Protein AF-A0A1V5X8J3-F1 (afdb_monomer_lite)

pLDDT: mean 81.81, std 13.15, range [38.94, 96.81]

Radius of gyration: 28.56 Å; chains: 1; bounding box: 80×69×66 Å

Sequence (245 aa):
MAKPPSFAPYPRAVNVALAMVIGVAVVGYAVGIRPAQVQAIFPALAVSPSGAIPGQTYLDWRQRRDGPNAVVRSNLGDLRAALPAVSSPVVRTPENKREALETRANIRAYEGAPPTIPHPIDEQNPGSCLACHRDGLVVEGRVARAISHATYTNCTQCHVTMEPRFEKPPAPDNAFVGYRLDRKREQAWQGAPPVIPHSVWMRDRCESCHGVAGLPGLRTTHPERGQCTQCHVSRTEYSPPWAAR

Secondary structure (DSSP, 8-state):
-PPPP--PPPPHHHHHHHHHHHHHHHHHHHHHTSPP-------------TTPPPPPPHHHHHH---STTTT----HHHHPBPPPPTTS-----HHHHHHHHHHHHHT-SSTTPPPPB-S---TT-THHHHHHHSS-EEETTEEEPPPSS---S-GGGT--BSS-SSPPPPPPP--------------SSTTSPPPB-S--TT---THHHHSTTS-TTT--S-TT---GGGT--BS-S---TTS--

Foldseek 3Di:
DDDDDDDDPDPVVVVVVVVVVVVVVVVVVVVVPPPPPPPPPDPPPPDPPPDDDPDDDPVNVVPDLDDPCSVPDDDVVVQFDDFDDQPDAQDADPVLLVVQLVVVPVQAQAAPADGADADDDDQVCLVVLCVAACCWTAGPNDINFHFQADDDPGPCVRHHHPDDPDDDDPDDDDPDRYYDFDPDFDDPDVPADTADRGDCVSRVNVCSQQNRSHRSNRHDSNSVPRCCCVRHHHPDPDPDPVNPD

Structure (mmCIF, N/CA/C/O backbone):
data_AF-A0A1V5X8J3-F1
#
_entry.id   AF-A0A1V5X8J3-F1
#
loop_
_atom_site.group_PDB
_atom_site.id
_atom_site.type_symbol
_atom_site.label_atom_id
_atom_site.label_alt_id
_atom_site.label_comp_id
_atom_site.label_asym_id
_atom_site.label_entity_id
_atom_site.label_seq_id
_atom_site.pdbx_PDB_ins_code
_atom_site.Cartn_x
_atom_site.Cartn_y
_atom_site.Cartn_z
_atom_site.occupancy
_atom_site.B_iso_or_equiv
_atom_site.auth_seq_id
_atom_site.auth_comp_id
_atom_site.auth_asym_id
_atom_site.auth_atom_id
_atom_site.pdbx_PDB_model_num
ATOM 1 N N . MET A 1 1 ? -33.913 -41.330 -25.410 1.00 47.69 1 MET A N 1
ATOM 2 C CA . MET A 1 1 ? -32.438 -41.387 -25.298 1.00 47.69 1 MET A CA 1
ATOM 3 C C . MET A 1 1 ? -31.855 -41.128 -26.682 1.00 47.69 1 MET A C 1
ATOM 5 O O . MET A 1 1 ? -32.021 -41.969 -27.553 1.00 47.69 1 MET A O 1
ATOM 9 N N . ALA A 1 2 ? -31.292 -39.940 -26.925 1.00 51.47 2 ALA A N 1
ATOM 10 C CA . ALA A 1 2 ? -30.727 -39.564 -28.225 1.00 51.47 2 ALA A CA 1
ATOM 11 C C . ALA A 1 2 ? -29.246 -39.970 -28.293 1.00 51.47 2 ALA A C 1
ATOM 13 O O . ALA A 1 2 ? -28.481 -39.686 -27.372 1.00 51.47 2 ALA A O 1
ATOM 14 N N . LYS A 1 3 ? -28.858 -40.667 -29.364 1.00 51.41 3 LYS A N 1
ATOM 15 C CA . LYS A 1 3 ? -27.481 -41.112 -29.613 1.00 51.41 3 LYS A CA 1
ATOM 16 C C . LYS A 1 3 ? -26.622 -39.885 -29.968 1.00 51.41 3 LYS A C 1
ATOM 18 O O . LYS A 1 3 ? -27.045 -39.123 -30.838 1.00 51.41 3 LYS A O 1
ATOM 23 N N . PRO A 1 4 ? -25.461 -39.659 -29.326 1.00 61.91 4 PRO A N 1
ATOM 24 C CA . PRO A 1 4 ? -24.622 -38.512 -29.655 1.00 61.91 4 PRO A CA 1
ATOM 25 C C . PRO A 1 4 ? -24.087 -38.631 -31.092 1.00 61.91 4 PRO A C 1
ATOM 27 O O . PRO A 1 4 ? -23.870 -39.753 -31.571 1.00 61.91 4 PRO A O 1
ATOM 30 N N . PRO A 1 5 ? -23.873 -37.502 -31.792 1.00 58.66 5 PRO A N 1
ATOM 31 C CA . PRO A 1 5 ? -23.329 -37.520 -33.140 1.00 58.66 5 PRO A CA 1
ATOM 32 C C . PRO A 1 5 ? -21.911 -38.097 -33.124 1.00 58.66 5 PRO A C 1
ATOM 34 O O . PRO A 1 5 ? -21.031 -37.653 -32.388 1.00 58.66 5 PRO A O 1
ATOM 37 N N . SER A 1 6 ? -21.706 -39.121 -33.949 1.00 57.31 6 SER A N 1
ATOM 38 C CA . SER A 1 6 ? -20.394 -39.678 -34.250 1.00 57.31 6 SER A CA 1
ATOM 39 C C . SER A 1 6 ? -19.660 -38.690 -35.153 1.00 57.31 6 SER A C 1
ATOM 41 O O . SER A 1 6 ? -20.047 -38.484 -36.302 1.00 57.31 6 SER A O 1
ATOM 43 N N . PHE A 1 7 ? -18.612 -38.055 -34.629 1.00 59.41 7 PHE A N 1
ATOM 44 C CA . PHE A 1 7 ? -17.691 -37.279 -35.450 1.00 59.41 7 PHE A CA 1
ATOM 45 C C . PHE A 1 7 ? -16.878 -38.255 -36.301 1.00 59.41 7 PHE A C 1
ATOM 47 O O . PHE A 1 7 ? -16.068 -39.022 -35.779 1.00 59.41 7 PHE A O 1
ATOM 54 N N . ALA A 1 8 ? -17.126 -38.256 -37.611 1.00 63.44 8 ALA A N 1
ATOM 55 C CA . ALA A 1 8 ? -16.295 -38.985 -38.554 1.00 63.44 8 ALA A CA 1
ATOM 56 C C . ALA A 1 8 ? -14.856 -38.441 -38.462 1.00 63.44 8 ALA A C 1
ATOM 58 O O . ALA A 1 8 ? -14.672 -37.220 -38.491 1.00 63.44 8 ALA A O 1
ATOM 59 N N . PRO A 1 9 ? -13.829 -39.298 -38.322 1.00 65.94 9 PRO A N 1
ATOM 60 C CA . PRO A 1 9 ? -12.455 -38.828 -38.282 1.00 65.94 9 PRO A CA 1
ATOM 61 C C . PRO A 1 9 ? -12.129 -38.149 -39.613 1.00 65.94 9 PRO A C 1
ATOM 63 O O . PRO A 1 9 ? -12.269 -38.758 -40.676 1.00 65.94 9 PRO A O 1
ATOM 66 N N . TYR A 1 10 ? -11.700 -36.886 -39.557 1.00 66.38 10 TYR A N 1
ATOM 67 C CA . TYR A 1 10 ? -11.194 -36.180 -40.731 1.00 66.38 10 TYR A CA 1
ATOM 68 C C . TYR A 1 10 ? -10.120 -37.039 -41.412 1.00 66.38 10 TYR A C 1
ATOM 70 O O . TYR A 1 10 ? -9.299 -37.655 -40.718 1.00 66.38 10 TYR A O 1
ATOM 78 N N . PRO A 1 11 ? -10.109 -37.117 -42.755 1.00 77.44 11 PRO A N 1
ATOM 79 C CA . PRO A 1 11 ? -9.134 -37.935 -43.456 1.00 77.44 11 PRO A CA 1
ATOM 80 C C . PRO A 1 11 ? -7.735 -37.484 -43.040 1.00 77.44 11 PRO A C 1
ATOM 82 O O . PRO A 1 11 ? -7.468 -36.289 -42.935 1.00 77.44 11 PRO A O 1
ATOM 85 N N . ARG A 1 12 ? -6.833 -38.442 -42.793 1.00 76.25 12 ARG A N 1
ATOM 86 C CA . ARG A 1 12 ? -5.465 -38.188 -42.294 1.00 76.25 12 ARG A CA 1
ATOM 87 C C . ARG A 1 12 ? -4.741 -37.078 -43.071 1.00 76.25 12 ARG A C 1
ATOM 89 O O . ARG A 1 12 ? -3.974 -36.329 -42.479 1.00 76.25 12 ARG A O 1
ATOM 96 N N . ALA A 1 13 ? -5.051 -36.925 -44.359 1.00 79.38 13 ALA A N 1
ATOM 97 C CA . ALA A 1 13 ? -4.564 -35.850 -45.219 1.00 79.38 13 ALA A CA 1
ATOM 98 C C . ALA A 1 13 ? -4.894 -34.431 -44.709 1.00 79.38 13 ALA A C 1
ATOM 100 O O . ALA A 1 13 ? -4.039 -33.555 -44.774 1.00 79.38 13 ALA A O 1
ATOM 101 N N . VAL A 1 14 ? -6.088 -34.201 -44.152 1.00 85.00 14 VAL A N 1
ATOM 102 C CA . VAL A 1 14 ? -6.503 -32.893 -43.611 1.00 85.00 14 VAL A CA 1
ATOM 103 C C . VAL A 1 14 ? -5.715 -32.553 -42.348 1.00 85.00 14 VAL A C 1
ATOM 105 O O . VAL A 1 14 ? -5.234 -31.432 -42.213 1.00 85.00 14 VAL A O 1
ATOM 108 N N . ASN A 1 15 ? -5.498 -33.529 -41.462 1.00 84.38 15 ASN A N 1
ATOM 109 C CA . ASN A 1 15 ? -4.689 -33.323 -40.256 1.00 84.38 15 ASN A CA 1
ATOM 110 C C . ASN A 1 15 ? -3.223 -33.029 -40.603 1.00 84.38 15 ASN A C 1
ATOM 112 O O . ASN A 1 15 ? -2.606 -32.159 -39.992 1.00 84.38 15 ASN A O 1
ATOM 116 N N . VAL A 1 16 ? -2.676 -33.720 -41.609 1.00 87.94 16 VAL A N 1
ATOM 117 C CA . VAL A 1 16 ? -1.312 -33.480 -42.104 1.00 87.94 16 VAL A CA 1
ATOM 118 C C . VAL A 1 16 ? -1.195 -32.092 -42.741 1.00 87.94 16 VAL A C 1
ATOM 120 O O . VAL A 1 16 ? -0.245 -31.371 -42.446 1.00 87.94 16 VAL A O 1
ATOM 123 N N . ALA A 1 17 ? -2.172 -31.677 -43.550 1.00 91.62 17 ALA A N 1
ATOM 124 C CA . ALA A 1 17 ? -2.194 -30.341 -44.141 1.00 91.62 17 ALA A CA 1
ATOM 125 C C . ALA A 1 17 ? -2.273 -29.241 -43.069 1.00 91.62 17 ALA A C 1
ATOM 127 O O . ALA A 1 17 ? -1.504 -28.282 -43.114 1.00 91.62 17 ALA A O 1
ATOM 128 N N . LEU A 1 18 ? -3.139 -29.404 -42.063 1.00 93.25 18 LEU A N 1
ATOM 129 C CA . LEU A 1 18 ? -3.264 -28.453 -40.957 1.00 93.25 18 LEU A CA 1
ATOM 130 C C . LEU A 1 18 ? -1.957 -28.348 -40.153 1.00 93.25 18 LEU A C 1
ATOM 132 O O . LEU A 1 18 ? -1.512 -27.246 -39.836 1.00 93.25 18 LEU A O 1
ATOM 136 N N . ALA A 1 19 ? -1.309 -29.483 -39.872 1.00 93.62 19 ALA A N 1
ATOM 137 C CA . ALA A 1 19 ? -0.029 -29.514 -39.171 1.00 93.62 19 ALA A CA 1
ATOM 138 C C . ALA A 1 19 ? 1.080 -28.796 -39.958 1.00 93.62 19 ALA A C 1
ATOM 140 O O . ALA A 1 19 ? 1.864 -28.056 -39.365 1.00 93.62 19 ALA A O 1
ATOM 141 N N . MET A 1 20 ? 1.119 -28.951 -41.287 1.00 95.44 20 MET A N 1
ATOM 142 C CA . MET A 1 20 ? 2.068 -28.216 -42.131 1.00 95.44 20 MET A CA 1
ATOM 143 C C . MET A 1 20 ? 1.815 -26.707 -42.101 1.00 95.44 20 MET A C 1
ATOM 145 O O . MET A 1 20 ? 2.765 -25.942 -41.948 1.00 95.44 20 MET A O 1
ATOM 149 N N . VAL A 1 21 ? 0.555 -26.267 -42.189 1.00 96.81 21 VAL A N 1
ATOM 150 C CA . VAL A 1 21 ? 0.204 -24.836 -42.133 1.00 96.81 21 VAL A CA 1
ATOM 151 C C . VAL A 1 21 ? 0.613 -24.224 -40.793 1.00 96.81 21 VAL A C 1
ATOM 153 O O . VAL A 1 21 ? 1.238 -23.164 -40.770 1.00 96.81 21 VAL A O 1
ATOM 156 N N . ILE A 1 22 ? 0.326 -24.907 -39.681 1.00 95.94 22 ILE A N 1
ATOM 157 C CA . ILE A 1 22 ? 0.740 -24.463 -38.343 1.00 95.94 22 ILE A CA 1
ATOM 158 C C . ILE A 1 22 ? 2.270 -24.409 -38.248 1.00 95.94 22 ILE A C 1
ATOM 160 O O . ILE A 1 22 ? 2.813 -23.422 -37.758 1.00 95.94 22 ILE A O 1
ATOM 164 N N . GLY A 1 23 ? 2.973 -25.424 -38.757 1.00 96.31 23 GLY A N 1
ATOM 165 C CA . GLY A 1 23 ? 4.436 -25.453 -38.775 1.00 96.31 23 GLY A CA 1
ATOM 166 C C . GLY A 1 23 ? 5.038 -24.266 -39.529 1.00 96.31 23 GLY A C 1
ATOM 167 O O . GLY A 1 23 ? 5.906 -23.575 -38.998 1.00 96.31 23 GLY A O 1
ATOM 168 N N . VAL A 1 24 ? 4.531 -23.972 -40.730 1.00 96.62 24 VAL A N 1
ATOM 169 C CA . VAL A 1 24 ? 4.971 -22.817 -41.530 1.00 96.62 24 VAL A CA 1
ATOM 170 C C . VAL A 1 24 ? 4.668 -21.500 -40.816 1.00 96.62 24 VAL A C 1
ATOM 172 O O . VAL A 1 24 ? 5.530 -20.624 -40.779 1.00 96.62 24 VAL A O 1
ATOM 175 N N . ALA A 1 25 ? 3.493 -21.360 -40.197 1.00 95.94 25 ALA A N 1
ATOM 176 C CA . ALA A 1 25 ? 3.128 -20.158 -39.450 1.00 95.94 25 ALA A CA 1
ATOM 177 C C . ALA A 1 25 ? 4.040 -19.927 -38.233 1.00 95.94 25 ALA A C 1
ATOM 179 O O . ALA A 1 25 ? 4.494 -18.805 -38.011 1.00 95.94 25 ALA A O 1
ATOM 180 N N . VAL A 1 26 ? 4.365 -20.980 -37.475 1.00 95.94 26 VAL A N 1
ATOM 181 C CA . VAL A 1 26 ? 5.277 -20.901 -36.321 1.00 95.94 26 VAL A CA 1
ATOM 182 C C . VAL A 1 26 ? 6.695 -20.540 -36.763 1.00 95.94 26 VAL A C 1
ATOM 184 O O . VAL A 1 26 ? 7.319 -19.675 -36.150 1.00 95.94 26 VAL A O 1
ATOM 187 N N . VAL A 1 27 ? 7.198 -21.151 -37.841 1.00 95.12 27 VAL A N 1
ATOM 188 C CA . VAL A 1 27 ? 8.521 -20.820 -38.394 1.00 95.12 27 VAL A CA 1
ATOM 189 C C . VAL A 1 27 ? 8.547 -19.380 -38.908 1.00 95.12 27 VAL A C 1
ATOM 191 O O . VAL A 1 27 ? 9.472 -18.640 -38.584 1.00 95.12 27 VAL A O 1
ATOM 194 N N . GLY A 1 28 ? 7.520 -18.953 -39.645 1.00 93.94 28 GLY A N 1
ATOM 195 C CA . GLY A 1 28 ? 7.391 -17.584 -40.141 1.00 93.94 28 GLY A CA 1
ATOM 196 C C . GLY A 1 28 ? 7.342 -16.556 -39.012 1.00 93.94 28 GLY A C 1
ATOM 197 O O . GLY A 1 28 ? 8.069 -15.567 -39.056 1.00 93.94 28 GLY A O 1
ATOM 198 N N . TYR A 1 29 ? 6.567 -16.824 -37.958 1.00 93.19 29 TYR A N 1
ATOM 199 C CA . TYR A 1 29 ? 6.536 -15.996 -36.753 1.00 93.19 29 TYR A CA 1
ATOM 200 C C . TYR A 1 29 ? 7.917 -15.923 -36.089 1.00 93.19 29 TYR A C 1
ATOM 202 O O . TYR A 1 29 ? 8.416 -14.832 -35.831 1.00 93.19 29 TYR A O 1
ATOM 210 N N . ALA A 1 30 ? 8.577 -17.067 -35.883 1.00 91.19 30 ALA A N 1
ATOM 211 C CA . ALA A 1 30 ? 9.893 -17.133 -35.252 1.00 91.19 30 ALA A CA 1
ATOM 212 C C . ALA A 1 30 ? 10.994 -16.433 -36.066 1.00 91.19 30 ALA A C 1
ATOM 214 O O . ALA A 1 30 ? 11.930 -15.896 -35.478 1.00 91.19 30 ALA A O 1
ATOM 215 N N . VAL A 1 31 ? 10.905 -16.438 -37.400 1.00 89.19 31 VAL A N 1
ATOM 216 C CA . VAL A 1 31 ? 11.811 -15.693 -38.288 1.00 89.19 31 VAL A CA 1
ATOM 217 C C . VAL A 1 31 ? 11.479 -14.199 -38.275 1.00 89.19 31 VAL A C 1
ATOM 219 O O . VAL A 1 31 ? 12.395 -13.388 -38.189 1.00 89.19 31 VAL A O 1
ATOM 222 N N . GLY A 1 32 ? 10.196 -13.830 -38.299 1.00 87.38 32 GLY A N 1
ATOM 223 C CA . GLY A 1 32 ? 9.742 -12.437 -38.332 1.00 87.38 32 GLY A CA 1
ATOM 224 C C . GLY A 1 32 ? 10.008 -11.655 -37.044 1.00 87.38 32 GLY A C 1
ATOM 225 O O . GLY A 1 32 ? 10.239 -10.453 -37.102 1.00 87.38 32 GLY A O 1
ATOM 226 N N . ILE A 1 33 ? 10.034 -12.324 -35.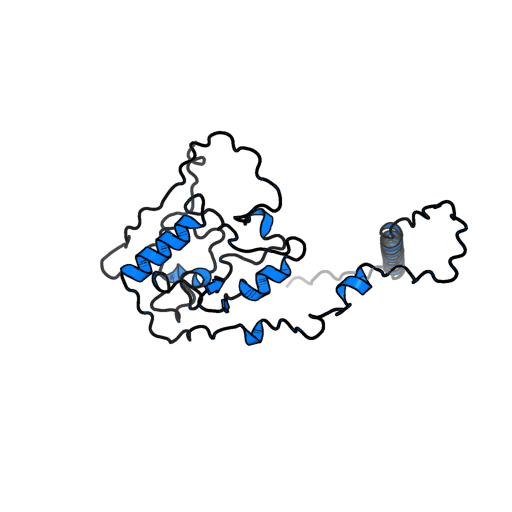887 1.00 87.94 33 ILE A N 1
ATOM 227 C CA . ILE A 1 33 ? 10.418 -11.693 -34.612 1.00 87.94 33 ILE A CA 1
ATOM 228 C C . ILE A 1 33 ? 11.933 -11.610 -34.411 1.00 87.94 33 ILE A C 1
ATOM 230 O O . ILE A 1 33 ? 12.376 -11.068 -33.395 1.00 87.94 33 ILE A O 1
ATOM 234 N N . ARG A 1 34 ? 12.752 -12.156 -35.327 1.00 81.75 34 ARG A N 1
ATOM 235 C CA . ARG A 1 34 ? 14.199 -11.956 -35.230 1.00 81.75 34 ARG A CA 1
ATOM 236 C C . ARG A 1 34 ? 14.465 -10.475 -35.470 1.00 81.75 34 ARG A C 1
ATOM 238 O O . ARG A 1 34 ? 14.087 -9.970 -36.527 1.00 81.75 34 ARG A O 1
ATOM 245 N N . PRO A 1 35 ? 15.106 -9.770 -34.524 1.00 72.88 35 PRO A N 1
ATOM 246 C CA . PRO A 1 35 ? 15.503 -8.398 -34.772 1.00 72.88 35 PRO A CA 1
ATOM 247 C C . PRO A 1 35 ? 16.364 -8.395 -36.033 1.00 72.88 35 PRO A C 1
ATOM 249 O O . PRO A 1 35 ? 17.279 -9.216 -36.154 1.00 72.88 35 PRO A O 1
ATOM 252 N N . ALA A 1 36 ? 16.045 -7.511 -36.981 1.00 69.69 36 ALA A N 1
ATOM 253 C CA . ALA A 1 36 ? 16.911 -7.283 -38.122 1.00 69.69 36 ALA A CA 1
ATOM 254 C C . ALA A 1 36 ? 18.303 -7.005 -37.554 1.00 69.69 36 ALA A C 1
ATOM 256 O O . ALA A 1 36 ? 18.482 -6.054 -36.787 1.00 69.69 36 ALA A O 1
ATOM 257 N N . GLN A 1 37 ? 19.269 -7.871 -37.865 1.00 65.06 37 GLN A N 1
ATOM 258 C CA . GLN A 1 37 ? 20.657 -7.563 -37.581 1.00 65.06 37 GLN A CA 1
ATOM 259 C C . GLN A 1 37 ? 21.019 -6.425 -38.519 1.00 65.06 37 GLN A C 1
ATOM 261 O O . GLN A 1 37 ? 21.456 -6.633 -39.645 1.00 65.06 37 GLN A O 1
ATOM 266 N N . VAL A 1 38 ? 20.764 -5.201 -38.066 1.00 64.19 38 VAL A N 1
ATOM 267 C CA . VAL A 1 38 ? 21.398 -4.027 -38.630 1.00 64.19 38 VAL A CA 1
ATOM 268 C C . VAL A 1 38 ? 22.872 -4.250 -38.345 1.00 64.19 38 VAL A C 1
ATOM 270 O O . VAL A 1 38 ? 23.351 -4.011 -37.237 1.00 64.19 38 VAL A O 1
ATOM 273 N N . GLN A 1 39 ? 23.582 -4.796 -39.332 1.00 61.81 39 GLN A N 1
ATOM 274 C CA . GLN A 1 39 ? 25.023 -4.676 -39.390 1.00 61.81 39 GLN A CA 1
ATOM 275 C C . GLN A 1 39 ? 25.265 -3.181 -39.505 1.00 61.81 39 GLN A C 1
ATOM 277 O O . GLN A 1 39 ? 25.200 -2.595 -40.583 1.00 61.81 39 GLN A O 1
ATOM 282 N N . ALA A 1 40 ? 25.434 -2.536 -38.357 1.00 61.56 40 ALA A N 1
ATOM 283 C CA . ALA A 1 40 ? 25.968 -1.203 -38.321 1.00 61.56 40 ALA A CA 1
ATOM 284 C C . ALA A 1 40 ? 27.353 -1.323 -38.957 1.00 61.56 40 ALA A C 1
ATOM 286 O O . ALA A 1 40 ? 28.280 -1.879 -38.365 1.00 61.56 40 ALA A O 1
ATOM 287 N N . ILE A 1 41 ? 27.455 -0.887 -40.213 1.00 61.47 41 ILE A N 1
ATOM 288 C CA . ILE A 1 41 ? 28.730 -0.691 -40.886 1.00 61.47 41 ILE A CA 1
ATOM 289 C C . ILE A 1 41 ? 29.335 0.527 -40.199 1.00 61.47 41 ILE A C 1
ATOM 291 O O . ILE A 1 41 ? 29.230 1.658 -40.664 1.00 61.47 41 ILE A O 1
ATOM 295 N N . PHE A 1 42 ? 29.897 0.302 -39.017 1.00 61.31 42 PHE A N 1
ATOM 296 C CA . PHE A 1 42 ? 30.814 1.255 -38.439 1.00 61.31 42 PHE A CA 1
ATOM 297 C C . PHE A 1 42 ? 32.033 1.248 -39.360 1.00 61.31 42 PHE A C 1
ATOM 299 O O . PHE A 1 42 ? 32.572 0.164 -39.616 1.00 61.31 42 PHE A O 1
ATOM 306 N N . PRO A 1 43 ? 32.473 2.399 -39.900 1.00 64.31 43 PRO A N 1
ATOM 307 C CA . PRO A 1 43 ? 33.788 2.450 -40.509 1.00 64.31 43 PRO A CA 1
ATOM 308 C C . PRO A 1 43 ? 34.763 1.927 -39.457 1.00 64.31 43 PRO A C 1
ATOM 310 O O . PRO A 1 43 ? 34.813 2.447 -38.340 1.00 64.31 43 PRO A O 1
ATOM 313 N N . ALA A 1 44 ? 35.462 0.840 -39.781 1.00 58.94 44 ALA A N 1
ATOM 314 C CA . ALA A 1 44 ? 36.493 0.306 -38.918 1.00 58.94 44 ALA A CA 1
ATOM 315 C C . ALA A 1 44 ? 37.558 1.397 -38.792 1.00 58.94 44 ALA A C 1
ATOM 317 O O . ALA A 1 44 ? 38.384 1.581 -39.685 1.00 58.94 44 ALA A O 1
ATOM 318 N N . LEU A 1 45 ? 37.508 2.166 -37.705 1.00 61.16 45 LEU A N 1
ATOM 319 C CA . LEU A 1 45 ? 38.651 2.945 -37.275 1.00 61.16 45 LEU A CA 1
ATOM 320 C C . LEU A 1 45 ? 39.735 1.908 -37.004 1.00 61.16 45 LEU A C 1
ATOM 322 O O . LEU A 1 45 ? 39.670 1.181 -36.014 1.00 61.16 45 LEU A O 1
ATOM 326 N N . ALA A 1 46 ? 40.676 1.786 -37.938 1.00 59.97 46 ALA A N 1
ATOM 327 C CA . ALA A 1 46 ? 41.845 0.932 -37.825 1.00 59.97 46 ALA A CA 1
ATOM 328 C C . ALA A 1 46 ? 42.782 1.517 -36.761 1.00 59.97 46 ALA A C 1
ATOM 330 O O . ALA A 1 46 ? 43.853 2.038 -37.048 1.00 59.97 46 ALA A O 1
ATOM 331 N N . VAL A 1 47 ? 42.344 1.470 -35.509 1.00 61.19 47 VAL A N 1
ATOM 332 C CA . VAL A 1 47 ? 43.211 1.595 -34.354 1.00 61.19 47 VAL A CA 1
ATOM 333 C C . VAL A 1 47 ? 43.580 0.167 -34.004 1.00 61.19 47 VAL A C 1
ATOM 335 O O . VAL A 1 47 ? 42.762 -0.556 -33.447 1.00 61.19 47 VAL A O 1
ATOM 338 N N . SER A 1 48 ? 44.792 -0.254 -34.368 1.00 60.31 48 SER A N 1
ATOM 339 C CA . SER A 1 48 ? 45.423 -1.421 -33.749 1.00 60.31 48 SER A CA 1
ATOM 340 C C . SER A 1 48 ? 45.593 -1.096 -32.275 1.00 60.31 48 SER A C 1
ATOM 342 O O . SER A 1 48 ? 46.454 -0.276 -31.944 1.00 60.31 48 SER A O 1
ATOM 344 N N . PRO A 1 49 ? 44.811 -1.680 -31.361 1.00 57.03 49 PRO A N 1
ATOM 345 C CA . PRO A 1 49 ? 44.976 -1.354 -29.977 1.00 57.03 49 PRO A CA 1
ATOM 346 C C . PRO A 1 49 ? 45.896 -2.414 -29.393 1.00 57.03 49 PRO A C 1
ATOM 348 O O . PRO A 1 49 ? 45.441 -3.414 -28.835 1.00 57.03 49 PRO A O 1
ATOM 351 N N . SER A 1 50 ? 47.207 -2.226 -29.525 1.00 62.66 50 SER A N 1
ATOM 352 C CA . SER A 1 50 ? 48.110 -2.933 -28.622 1.00 62.66 50 SER A CA 1
ATOM 353 C C . SER A 1 50 ? 47.809 -2.414 -27.212 1.00 62.66 50 SER A C 1
ATOM 355 O O . SER A 1 50 ? 48.230 -1.317 -26.849 1.00 62.66 50 SER A O 1
ATOM 357 N N . GLY A 1 51 ? 46.995 -3.157 -26.460 1.00 65.19 51 GLY A N 1
ATOM 358 C CA . GLY A 1 51 ? 46.575 -2.794 -25.106 1.00 65.19 51 GLY A CA 1
ATOM 359 C C . GLY A 1 51 ? 45.132 -2.303 -24.934 1.00 65.19 51 GLY A C 1
ATOM 360 O O . GLY A 1 51 ? 44.824 -1.828 -23.842 1.00 65.19 51 GLY A O 1
ATOM 361 N N . ALA A 1 52 ? 44.223 -2.420 -25.920 1.00 64.25 52 ALA A N 1
ATOM 362 C CA . ALA A 1 52 ? 42.802 -2.208 -25.595 1.00 64.25 52 ALA A CA 1
ATOM 363 C C . ALA A 1 52 ? 42.287 -3.356 -24.738 1.00 64.25 52 ALA A C 1
ATOM 365 O O . ALA A 1 52 ? 42.348 -4.529 -25.106 1.00 64.25 52 ALA A O 1
ATOM 366 N N . ILE A 1 53 ? 41.708 -2.973 -23.611 1.00 68.31 53 ILE A N 1
ATO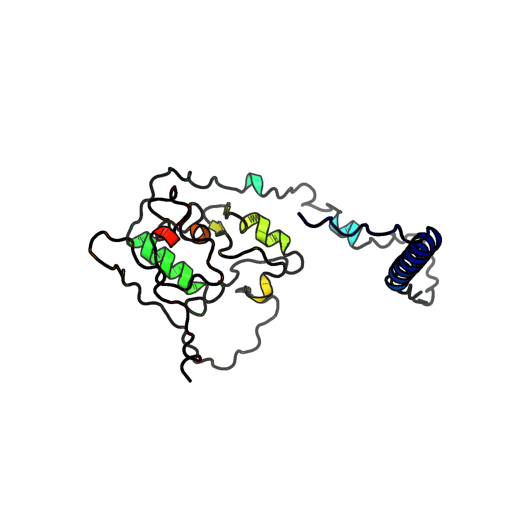M 367 C CA . ILE A 1 53 ? 40.888 -3.852 -22.799 1.00 68.31 53 ILE A CA 1
ATOM 368 C C . ILE A 1 53 ? 39.562 -4.022 -23.558 1.00 68.31 53 ILE A C 1
ATOM 370 O O . ILE A 1 53 ? 38.978 -3.009 -23.956 1.00 68.31 53 ILE A O 1
ATOM 374 N N . PRO A 1 54 ? 39.079 -5.254 -23.799 1.00 74.81 54 PRO A N 1
ATOM 375 C CA . PRO A 1 54 ? 37.797 -5.463 -24.460 1.00 74.81 54 PRO A CA 1
ATOM 376 C C . PRO A 1 54 ? 36.693 -4.695 -23.727 1.00 74.81 54 PRO A C 1
ATOM 378 O O . PRO A 1 54 ? 36.601 -4.736 -22.496 1.00 74.81 54 PRO A O 1
ATOM 381 N N . GLY A 1 55 ? 35.873 -3.972 -24.494 1.00 70.88 55 GLY A N 1
ATOM 382 C CA . GLY A 1 55 ? 34.740 -3.225 -23.962 1.00 70.88 55 GLY A CA 1
ATOM 383 C C . GLY A 1 55 ? 33.808 -4.169 -23.210 1.00 70.88 55 GLY A C 1
ATOM 384 O O . GLY A 1 55 ? 33.335 -5.156 -23.769 1.00 70.88 55 GLY A O 1
ATOM 385 N N . GLN A 1 56 ? 33.581 -3.889 -21.931 1.00 76.88 56 GLN A N 1
ATOM 386 C CA . GLN A 1 56 ? 32.695 -4.703 -21.104 1.00 76.88 56 GLN A CA 1
ATOM 387 C C . GLN A 1 56 ? 31.250 -4.533 -21.562 1.00 76.88 56 GLN A C 1
ATOM 389 O O . GLN A 1 56 ? 30.810 -3.419 -21.857 1.00 76.88 56 GLN A O 1
ATOM 394 N N . THR A 1 57 ? 30.493 -5.627 -21.587 1.00 82.19 57 THR A N 1
ATOM 395 C CA . THR A 1 57 ? 29.069 -5.547 -21.900 1.00 82.19 57 THR A CA 1
ATOM 396 C C . THR A 1 57 ? 28.291 -4.990 -20.708 1.00 82.19 57 THR A C 1
ATOM 398 O O . THR A 1 57 ? 28.716 -5.068 -19.554 1.00 82.19 57 THR A O 1
ATOM 401 N N . TYR A 1 58 ? 27.098 -4.454 -20.966 1.00 74.88 58 TYR A N 1
ATOM 402 C CA . TYR A 1 58 ? 26.205 -3.991 -19.899 1.00 74.88 58 TYR A CA 1
ATOM 403 C C . TYR A 1 58 ? 25.796 -5.131 -18.944 1.00 74.88 58 TYR A C 1
ATOM 405 O O . TYR A 1 58 ? 25.522 -4.903 -17.766 1.00 74.88 58 TYR A O 1
ATOM 413 N N . LEU A 1 59 ? 25.778 -6.374 -19.444 1.00 73.81 59 LEU A N 1
ATOM 414 C CA . LEU A 1 59 ? 25.543 -7.568 -18.631 1.00 73.81 59 LEU A CA 1
ATOM 415 C C . LEU A 1 59 ? 26.722 -7.851 -17.696 1.00 73.81 59 LEU A C 1
ATOM 417 O O . LEU A 1 59 ? 26.490 -8.136 -16.520 1.00 73.81 59 LEU A O 1
ATOM 421 N N . ASP A 1 60 ? 27.955 -7.698 -18.181 1.00 78.12 60 ASP A N 1
ATOM 422 C CA . ASP A 1 60 ? 29.157 -7.866 -17.359 1.00 78.12 60 ASP A CA 1
ATOM 423 C C . ASP A 1 60 ? 29.181 -6.844 -16.224 1.00 78.12 60 ASP A C 1
ATOM 425 O O . ASP A 1 60 ? 29.437 -7.208 -15.083 1.00 78.12 60 ASP A O 1
ATOM 429 N N . TRP A 1 61 ? 28.824 -5.588 -16.500 1.00 72.94 61 TRP A N 1
ATOM 430 C CA . TRP A 1 61 ? 28.717 -4.548 -15.471 1.00 72.94 61 TRP A CA 1
ATOM 431 C C . TRP A 1 61 ? 27.639 -4.837 -14.424 1.00 72.94 61 TRP A C 1
ATOM 433 O O . TRP A 1 61 ? 27.838 -4.551 -13.247 1.00 72.94 61 TRP A O 1
ATOM 443 N N . ARG A 1 62 ? 26.505 -5.428 -14.820 1.00 66.94 62 ARG A N 1
ATOM 444 C CA . ARG A 1 62 ? 25.421 -5.777 -13.886 1.00 66.94 62 ARG A CA 1
ATOM 445 C C . ARG A 1 62 ? 25.795 -6.934 -12.956 1.00 66.94 62 ARG A C 1
ATOM 447 O O . ARG A 1 62 ? 25.259 -7.024 -11.852 1.00 66.94 62 ARG A O 1
ATOM 454 N N . GLN A 1 63 ? 26.653 -7.842 -13.416 1.00 70.31 63 GLN A N 1
ATOM 455 C CA . GLN A 1 63 ? 27.080 -9.014 -12.647 1.00 70.31 63 GLN A CA 1
ATOM 456 C C . GLN A 1 63 ? 28.408 -8.805 -11.917 1.00 70.31 63 GLN A C 1
ATOM 458 O O . GLN A 1 63 ? 28.669 -9.492 -10.925 1.00 70.31 63 GLN A O 1
ATOM 463 N N . ARG A 1 64 ? 29.229 -7.855 -12.371 1.00 70.00 64 ARG A N 1
ATOM 464 C CA . ARG A 1 64 ? 30.475 -7.479 -11.712 1.00 70.00 64 ARG A CA 1
ATOM 465 C C . ARG A 1 64 ? 30.199 -6.916 -10.334 1.00 70.00 64 ARG A C 1
ATOM 467 O O . ARG A 1 64 ? 29.383 -6.021 -10.129 1.00 70.00 64 ARG A O 1
ATOM 474 N N . ARG A 1 65 ? 30.942 -7.454 -9.381 1.00 67.19 65 ARG A N 1
ATOM 475 C CA . ARG A 1 65 ? 31.035 -6.961 -8.016 1.00 67.19 65 ARG A CA 1
ATOM 476 C C . ARG A 1 65 ? 32.464 -6.483 -7.861 1.00 67.19 65 ARG A C 1
ATOM 478 O O . ARG A 1 65 ? 33.298 -7.199 -7.324 1.00 67.19 65 ARG A O 1
ATOM 485 N N . ASP A 1 66 ? 32.732 -5.308 -8.408 1.00 71.25 66 ASP A N 1
ATOM 486 C CA . ASP A 1 66 ? 34.053 -4.692 -8.377 1.00 71.25 66 ASP A CA 1
ATOM 487 C C . ASP A 1 66 ? 34.051 -3.530 -7.367 1.00 71.25 66 ASP A C 1
ATOM 489 O O . ASP A 1 66 ? 33.011 -2.939 -7.059 1.00 71.25 66 ASP A O 1
ATOM 493 N N . GLY A 1 67 ? 35.226 -3.200 -6.832 1.00 72.75 67 GLY A N 1
ATOM 494 C CA . GLY A 1 67 ? 35.410 -2.080 -5.908 1.00 72.75 67 GLY A CA 1
ATOM 495 C C . GLY A 1 67 ? 35.094 -2.387 -4.433 1.00 72.75 67 GLY A C 1
ATOM 496 O O . GLY A 1 67 ? 34.846 -3.534 -4.060 1.00 72.75 67 GLY A O 1
ATOM 497 N N . PRO A 1 68 ? 35.109 -1.360 -3.562 1.00 77.81 68 PRO A N 1
ATOM 498 C CA . PRO A 1 68 ? 35.049 -1.523 -2.101 1.00 77.81 68 PRO A CA 1
ATOM 499 C C . PRO A 1 68 ? 33.787 -2.235 -1.591 1.00 77.81 68 PRO A C 1
ATOM 501 O O . PRO A 1 68 ? 33.799 -2.834 -0.520 1.00 77.81 68 PRO A O 1
ATOM 504 N N . ASN A 1 69 ? 32.709 -2.204 -2.380 1.00 72.19 69 ASN A N 1
ATOM 505 C CA . ASN A 1 69 ? 31.418 -2.797 -2.039 1.00 72.19 69 ASN A CA 1
ATOM 506 C C . ASN A 1 69 ? 31.212 -4.197 -2.640 1.00 72.19 69 ASN A C 1
ATOM 508 O O . ASN A 1 69 ? 30.127 -4.758 -2.505 1.00 72.19 69 ASN A O 1
ATOM 512 N N . ALA A 1 70 ? 32.230 -4.789 -3.275 1.00 79.69 70 ALA A N 1
ATOM 513 C CA . ALA A 1 70 ? 32.152 -6.123 -3.878 1.00 79.69 70 ALA A CA 1
ATOM 514 C C . ALA A 1 70 ? 31.686 -7.212 -2.893 1.00 79.69 70 ALA A C 1
ATOM 516 O O . ALA A 1 70 ? 30.985 -8.157 -3.264 1.00 79.69 70 ALA A O 1
ATOM 517 N N . VAL A 1 71 ? 32.063 -7.052 -1.622 1.00 78.12 71 VAL A N 1
ATOM 518 C CA . VAL A 1 71 ? 31.731 -7.962 -0.518 1.00 78.12 71 VAL A CA 1
ATOM 519 C C . VAL A 1 71 ? 30.344 -7.714 0.080 1.00 78.12 71 VAL A C 1
ATOM 521 O O . VAL A 1 71 ? 29.827 -8.574 0.794 1.00 78.12 71 VAL A O 1
ATOM 524 N N . VAL A 1 72 ? 29.719 -6.568 -0.207 1.00 72.38 72 VAL A N 1
ATOM 525 C CA . VAL A 1 72 ? 28.419 -6.204 0.361 1.00 72.38 72 VAL A CA 1
ATOM 526 C C . VAL A 1 72 ? 27.334 -7.058 -0.289 1.00 72.38 72 VAL A C 1
ATOM 528 O O . VAL A 1 72 ? 27.082 -6.997 -1.495 1.00 72.38 72 VAL A O 1
ATOM 531 N N . ARG A 1 73 ? 26.664 -7.871 0.529 1.00 67.75 73 ARG A N 1
ATOM 532 C CA . ARG A 1 73 ? 25.476 -8.626 0.130 1.00 67.75 73 ARG A CA 1
ATOM 533 C C . ARG A 1 73 ? 24.249 -7.967 0.745 1.00 67.75 73 ARG A C 1
ATOM 535 O O . ARG A 1 73 ? 24.048 -8.046 1.949 1.00 67.75 73 ARG A O 1
ATOM 542 N N . SER A 1 74 ? 23.413 -7.336 -0.074 1.00 70.69 74 SER A N 1
ATOM 543 C CA . SER A 1 74 ? 22.082 -6.913 0.366 1.00 70.69 74 SER A CA 1
ATOM 544 C C . SER A 1 74 ? 21.169 -8.135 0.419 1.00 70.69 74 SER A C 1
ATOM 546 O O . SER A 1 74 ? 20.793 -8.678 -0.619 1.00 70.69 74 SER A O 1
ATOM 548 N N . ASN A 1 75 ? 20.822 -8.573 1.625 1.00 77.81 75 ASN A N 1
ATOM 549 C CA . ASN A 1 75 ? 19.831 -9.615 1.856 1.00 77.81 75 ASN A CA 1
ATOM 550 C C . ASN A 1 75 ? 18.646 -9.006 2.609 1.00 77.81 75 ASN A C 1
ATOM 552 O O . ASN A 1 75 ? 18.755 -8.635 3.774 1.00 77.81 75 ASN A O 1
ATOM 556 N N . LEU A 1 76 ? 17.501 -8.899 1.933 1.00 77.19 76 LEU A N 1
ATOM 557 C CA . LEU A 1 76 ? 16.281 -8.354 2.534 1.00 77.19 76 LEU A CA 1
ATOM 558 C C . LEU A 1 76 ? 15.788 -9.182 3.726 1.00 77.19 76 LEU A C 1
ATOM 560 O O . LEU A 1 76 ? 15.129 -8.631 4.604 1.00 77.19 76 LEU A O 1
ATOM 564 N N . GLY A 1 77 ? 16.103 -10.481 3.767 1.00 79.50 77 GLY A N 1
ATOM 565 C CA . GLY A 1 77 ? 15.758 -11.346 4.893 1.00 79.50 77 GLY A CA 1
ATOM 566 C C . GLY A 1 77 ? 16.407 -10.890 6.198 1.00 79.50 77 GLY A C 1
ATOM 567 O O . GLY A 1 77 ? 15.740 -10.881 7.226 1.00 79.50 77 GLY A O 1
ATOM 568 N N . ASP A 1 78 ? 17.654 -10.421 6.135 1.00 79.94 78 ASP A N 1
ATOM 569 C CA . ASP A 1 78 ? 18.428 -10.021 7.317 1.00 79.94 78 ASP A CA 1
ATOM 570 C C . ASP A 1 78 ? 17.957 -8.671 7.887 1.00 79.94 78 ASP A C 1
ATOM 572 O O . ASP A 1 78 ? 18.142 -8.383 9.065 1.00 79.94 78 ASP A O 1
ATOM 576 N N . LEU A 1 79 ? 17.309 -7.848 7.056 1.00 79.06 79 LEU A N 1
ATOM 577 C CA . LEU A 1 79 ? 16.779 -6.530 7.427 1.00 79.06 79 LEU A CA 1
ATOM 578 C C . LEU A 1 79 ? 15.321 -6.585 7.910 1.00 79.06 79 LEU A C 1
ATOM 580 O O . LEU A 1 79 ? 14.791 -5.599 8.430 1.00 79.06 79 LEU A O 1
ATOM 584 N N . ARG A 1 80 ? 14.641 -7.716 7.697 1.00 83.56 80 ARG A N 1
ATOM 585 C CA . ARG A 1 80 ? 13.221 -7.882 8.005 1.00 83.56 80 ARG A CA 1
ATOM 586 C C . ARG A 1 80 ? 13.017 -8.060 9.504 1.00 83.56 80 ARG A C 1
ATOM 588 O O . ARG A 1 80 ? 13.367 -9.089 10.071 1.00 83.56 80 ARG A O 1
ATOM 595 N N . ALA A 1 81 ? 12.313 -7.120 10.123 1.00 83.75 81 ALA A N 1
ATOM 596 C CA . ALA A 1 81 ? 11.707 -7.365 11.421 1.00 83.75 81 ALA A CA 1
ATOM 597 C C . ALA A 1 81 ? 10.497 -8.305 11.277 1.00 83.75 81 ALA A C 1
ATOM 599 O O . ALA A 1 81 ? 9.749 -8.257 10.290 1.00 83.75 81 ALA A O 1
ATOM 600 N N . ALA A 1 82 ? 10.285 -9.152 12.286 1.00 80.94 82 ALA A N 1
ATOM 601 C CA . ALA A 1 82 ? 9.104 -10.000 12.352 1.00 80.94 82 ALA A CA 1
ATOM 602 C C . ALA A 1 82 ? 7.838 -9.137 12.460 1.00 80.94 82 ALA A C 1
ATOM 604 O O . ALA A 1 82 ? 7.759 -8.206 13.264 1.00 80.94 82 ALA A O 1
ATOM 605 N N . LEU A 1 83 ? 6.832 -9.459 11.646 1.00 83.88 83 LEU A N 1
ATOM 606 C CA . LEU A 1 83 ? 5.497 -8.901 11.827 1.00 83.88 83 LEU A CA 1
ATOM 607 C C . LEU A 1 83 ? 4.851 -9.527 13.074 1.00 83.88 83 LEU A C 1
ATOM 609 O O . LEU A 1 83 ? 5.145 -10.683 13.389 1.00 83.88 83 LEU A O 1
ATOM 613 N N . PRO A 1 84 ? 3.948 -8.808 13.764 1.00 85.81 84 PRO A N 1
ATOM 614 C CA . PRO A 1 84 ? 3.138 -9.403 14.819 1.00 85.81 84 PRO A CA 1
ATOM 615 C C . PRO A 1 84 ? 2.387 -10.634 14.308 1.00 85.81 84 PRO A C 1
ATOM 617 O O . PRO A 1 84 ? 1.970 -10.676 13.147 1.00 85.81 84 PRO A O 1
ATOM 620 N N . ALA A 1 85 ? 2.175 -11.615 15.184 1.00 87.94 85 ALA A N 1
ATOM 621 C CA . ALA A 1 85 ? 1.319 -12.745 14.859 1.00 87.94 85 ALA A CA 1
ATOM 622 C C . ALA A 1 85 ? -0.127 -12.265 14.668 1.00 87.94 85 ALA A C 1
ATOM 624 O O . ALA A 1 85 ? -0.559 -11.282 15.269 1.00 87.94 85 ALA A O 1
ATOM 625 N N . VAL A 1 86 ? -0.907 -12.992 13.868 1.00 86.12 86 VAL A N 1
ATOM 626 C CA . VAL A 1 86 ? -2.343 -12.711 13.693 1.00 86.12 86 VAL A CA 1
ATOM 627 C C . VAL A 1 86 ? -3.077 -12.767 15.039 1.00 86.12 86 VAL A C 1
ATOM 629 O O . VAL A 1 86 ? -3.961 -11.965 15.288 1.00 86.12 86 VAL A O 1
ATOM 632 N N . SER A 1 87 ? -2.663 -13.650 15.947 1.00 86.50 87 SER A N 1
ATOM 633 C CA . SER A 1 87 ? -3.220 -13.761 17.300 1.00 86.50 87 SER A CA 1
ATOM 634 C C . SER A 1 87 ? -2.730 -12.690 18.282 1.00 86.50 87 SER A C 1
ATOM 636 O O . SER A 1 87 ? -3.182 -12.666 19.427 1.00 86.50 87 SER A O 1
ATOM 638 N N . SER A 1 88 ? -1.792 -11.820 17.889 1.00 86.31 88 SER A N 1
ATOM 639 C CA . SER A 1 88 ? -1.279 -10.784 18.783 1.00 86.31 88 SER A CA 1
ATOM 640 C C . SER A 1 88 ? -2.385 -9.780 19.143 1.00 86.31 88 SER A C 1
ATOM 642 O O . SER A 1 88 ? -3.089 -9.308 18.246 1.00 86.31 88 SER A O 1
ATOM 644 N N . PRO A 1 89 ? -2.525 -9.394 20.427 1.00 84.00 89 PRO A N 1
ATOM 645 C CA . PRO A 1 89 ? -3.504 -8.394 20.835 1.00 84.00 89 PRO A CA 1
ATOM 646 C C . PRO A 1 89 ? -3.319 -7.080 20.073 1.00 84.00 89 PRO A C 1
ATOM 648 O O . PRO A 1 89 ? -2.214 -6.540 19.980 1.00 84.00 89 PRO A O 1
ATOM 651 N N . VAL A 1 90 ? -4.415 -6.538 19.546 1.00 86.81 90 VAL A N 1
ATOM 652 C CA . VAL A 1 90 ? -4.397 -5.271 18.812 1.00 86.81 90 VAL A CA 1
ATOM 653 C C . VAL A 1 90 ? -4.801 -4.134 19.740 1.00 86.81 90 VAL A C 1
ATOM 655 O O . VAL A 1 90 ? -5.980 -3.924 20.020 1.00 86.81 90 VAL A O 1
ATOM 658 N N . VAL A 1 91 ? -3.808 -3.371 20.195 1.00 84.06 91 VAL A N 1
ATOM 659 C CA . VAL A 1 91 ? -4.019 -2.167 21.006 1.00 84.06 91 VAL A CA 1
ATOM 660 C C . VAL A 1 91 ? -4.166 -0.956 20.087 1.00 84.06 91 VAL A C 1
ATOM 662 O O . VAL A 1 91 ? -3.229 -0.570 19.387 1.00 84.06 91 VAL A O 1
ATOM 665 N N . ARG A 1 92 ? -5.351 -0.337 20.099 1.00 87.06 92 ARG A N 1
ATOM 666 C CA . ARG A 1 92 ? -5.617 0.922 19.392 1.00 87.06 92 ARG A CA 1
ATOM 667 C C . ARG A 1 92 ? -5.803 2.050 20.394 1.00 87.06 92 ARG A C 1
ATOM 669 O O . ARG A 1 92 ? -6.835 2.116 21.057 1.00 87.06 92 ARG A O 1
ATOM 676 N N . THR A 1 93 ? -4.842 2.957 20.454 1.00 91.75 93 THR A N 1
ATOM 677 C CA . THR A 1 93 ? -4.987 4.213 21.195 1.00 91.75 93 THR A CA 1
ATOM 678 C C . THR A 1 93 ? -5.562 5.304 20.280 1.00 91.75 93 THR A C 1
ATOM 680 O O . THR A 1 93 ? -5.391 5.232 19.052 1.00 91.75 93 THR A O 1
ATOM 683 N N . PRO A 1 94 ? -6.265 6.313 20.827 1.00 91.38 94 PRO A N 1
ATOM 684 C CA . PRO A 1 94 ? -6.675 7.494 20.066 1.00 91.38 94 PRO A CA 1
ATOM 685 C C . PRO A 1 94 ? -5.504 8.162 19.330 1.00 91.38 94 PRO A C 1
ATOM 687 O O . PRO A 1 94 ? -5.656 8.579 18.180 1.00 91.38 94 PRO A O 1
ATOM 690 N N . GLU A 1 95 ? -4.329 8.186 19.954 1.00 93.75 95 GLU A N 1
ATOM 691 C CA . GLU A 1 95 ? -3.097 8.781 19.437 1.00 93.75 95 GLU A CA 1
ATOM 692 C C . GLU A 1 95 ? -2.604 8.025 18.200 1.00 93.75 95 GLU A C 1
ATOM 694 O O . GLU A 1 95 ? -2.488 8.621 17.128 1.00 93.75 95 GLU A O 1
ATOM 699 N N . ASN A 1 96 ? -2.434 6.701 18.299 1.00 92.25 96 ASN A N 1
ATOM 700 C CA . ASN A 1 96 ? -1.988 5.877 17.171 1.00 92.25 96 ASN A CA 1
ATOM 701 C C . ASN A 1 96 ? -3.009 5.902 16.025 1.00 92.25 96 ASN A C 1
ATOM 703 O O . ASN A 1 96 ? -2.646 5.808 14.851 1.00 92.25 96 ASN A O 1
ATOM 707 N N . LYS A 1 97 ? -4.308 6.023 16.340 1.00 91.25 97 LYS A N 1
ATOM 708 C CA . LYS A 1 97 ? -5.357 6.199 15.327 1.00 91.25 97 LYS A CA 1
ATOM 709 C C . LYS A 1 97 ? -5.212 7.534 14.602 1.00 91.25 97 LYS A C 1
ATOM 711 O O . LYS A 1 97 ? -5.307 7.556 13.375 1.00 91.25 97 LYS A O 1
ATOM 716 N N . ARG A 1 98 ? -4.988 8.633 15.327 1.00 92.25 98 ARG A N 1
ATOM 717 C CA . ARG A 1 98 ? -4.770 9.959 14.733 1.00 92.25 98 ARG A CA 1
ATOM 718 C C . ARG A 1 98 ? -3.541 9.953 13.822 1.00 92.25 98 ARG A C 1
ATOM 720 O O . ARG A 1 98 ? -3.676 10.303 12.651 1.00 92.25 98 ARG A O 1
ATOM 727 N N . GLU A 1 99 ? -2.410 9.465 14.321 1.00 92.75 99 GLU A N 1
ATOM 728 C CA . GLU A 1 99 ? -1.148 9.381 13.576 1.00 92.75 99 GLU A CA 1
ATOM 729 C C . GLU A 1 99 ? -1.292 8.543 12.300 1.00 92.75 99 GLU A C 1
ATOM 731 O O . GLU A 1 99 ? -0.849 8.938 11.218 1.00 92.75 99 GLU A O 1
ATOM 736 N N . ALA A 1 100 ? -1.977 7.399 12.384 1.00 91.94 100 ALA A N 1
ATOM 737 C CA . ALA A 1 100 ? -2.183 6.550 11.220 1.00 91.94 100 ALA A CA 1
ATOM 738 C C . ALA A 1 100 ? -3.034 7.231 10.137 1.00 91.94 100 ALA A C 1
ATOM 740 O O . ALA A 1 100 ? -2.767 7.081 8.940 1.00 91.94 100 ALA A O 1
ATOM 741 N N . LEU A 1 101 ? -4.048 8.000 10.543 1.00 90.56 101 LEU A N 1
ATOM 742 C CA . LEU A 1 101 ? -4.892 8.761 9.624 1.00 90.56 101 LEU A CA 1
ATOM 743 C C . LEU A 1 101 ? -4.145 9.946 9.000 1.00 90.56 101 LEU A C 1
ATOM 745 O O . LEU A 1 101 ? -4.340 10.220 7.817 1.00 90.56 101 LEU A O 1
ATOM 749 N N . GLU A 1 102 ? -3.287 10.626 9.759 1.00 91.38 102 GLU A N 1
ATOM 750 C CA . GLU A 1 102 ? -2.420 11.705 9.263 1.00 91.38 102 GLU A CA 1
ATOM 751 C C . GLU A 1 102 ? -1.385 11.174 8.272 1.00 91.38 102 GLU A C 1
ATOM 753 O O . GLU A 1 102 ? -1.315 11.652 7.143 1.00 91.38 102 GLU A O 1
ATOM 758 N N . THR A 1 103 ? -0.685 10.094 8.623 1.00 90.81 103 THR A N 1
ATOM 759 C CA . THR A 1 103 ? 0.258 9.407 7.728 1.00 90.81 103 THR A CA 1
ATOM 760 C C . THR A 1 103 ? -0.414 9.008 6.416 1.00 90.81 103 THR A C 1
ATOM 762 O O . THR A 1 103 ? 0.149 9.161 5.333 1.00 90.81 103 THR A O 1
ATOM 765 N N . ARG A 1 104 ? -1.647 8.489 6.482 1.00 90.94 104 ARG A N 1
ATOM 766 C CA . ARG A 1 104 ? -2.407 8.091 5.293 1.00 90.94 104 ARG A CA 1
ATOM 767 C C . ARG A 1 104 ? -2.799 9.293 4.427 1.00 90.94 104 ARG A C 1
ATOM 769 O O . ARG A 1 104 ? -2.792 9.150 3.201 1.00 90.94 104 ARG A O 1
ATOM 776 N N . ALA A 1 105 ? -3.149 10.417 5.051 1.00 89.94 105 ALA A N 1
ATOM 777 C CA . ALA A 1 105 ? -3.543 11.649 4.377 1.00 89.94 105 ALA A CA 1
ATOM 778 C C . ALA A 1 105 ? -2.349 12.382 3.745 1.00 89.94 105 ALA A C 1
ATOM 780 O O . ALA A 1 105 ? -2.482 12.890 2.641 1.00 89.94 105 ALA A O 1
ATOM 781 N N . ASN A 1 106 ? -1.182 12.390 4.392 1.00 90.81 106 ASN A N 1
ATOM 782 C CA . ASN A 1 106 ? -0.005 13.136 3.926 1.00 90.81 106 ASN A CA 1
ATOM 783 C C . ASN A 1 106 ? 0.621 12.562 2.651 1.00 90.81 106 ASN A C 1
ATOM 785 O O . ASN A 1 106 ? 1.277 13.274 1.902 1.00 90.81 106 ASN A O 1
ATOM 789 N N . ILE A 1 107 ? 0.402 11.277 2.382 1.00 92.00 107 ILE A N 1
ATOM 790 C CA . ILE A 1 107 ? 0.935 10.601 1.193 1.00 92.00 107 ILE A CA 1
ATOM 791 C C . ILE A 1 107 ? -0.083 10.519 0.050 1.00 92.00 107 ILE A C 1
ATOM 793 O O . ILE A 1 107 ? 0.117 9.757 -0.889 1.00 92.00 107 ILE A O 1
ATOM 797 N N . ARG A 1 108 ? -1.225 11.208 0.150 1.00 92.25 108 ARG A N 1
ATOM 798 C CA . ARG A 1 108 ? -2.306 11.156 -0.842 1.00 92.25 108 ARG A CA 1
ATOM 799 C C . ARG A 1 108 ? -2.809 12.553 -1.150 1.00 92.25 108 ARG A C 1
ATOM 801 O O . ARG A 1 108 ? -3.044 13.345 -0.247 1.00 92.25 108 ARG A O 1
ATOM 808 N N . ALA A 1 109 ? -3.074 12.813 -2.425 1.00 91.38 109 ALA A N 1
ATOM 809 C CA . ALA A 1 109 ? -3.690 14.070 -2.841 1.00 91.38 109 ALA A CA 1
ATOM 810 C C . ALA A 1 109 ? -5.124 14.222 -2.290 1.00 91.38 109 ALA A C 1
ATOM 812 O O . ALA A 1 109 ? -5.531 15.309 -1.895 1.00 91.38 109 ALA A O 1
ATOM 813 N N . TYR A 1 110 ? -5.884 13.125 -2.237 1.00 90.94 110 TYR A N 1
ATOM 814 C CA . TYR A 1 110 ? -7.259 13.067 -1.734 1.00 90.94 110 TYR A CA 1
ATOM 815 C C . TYR A 1 110 ? -7.605 11.649 -1.258 1.00 90.94 110 TYR A C 1
ATOM 817 O O . TYR A 1 110 ? -6.855 10.690 -1.468 1.00 90.94 110 TYR A O 1
ATOM 825 N N . GLU A 1 111 ? -8.758 11.490 -0.619 1.00 86.50 111 GLU A N 1
ATOM 826 C CA . GLU A 1 111 ? -9.253 10.185 -0.192 1.00 86.50 111 GLU A CA 1
ATOM 827 C C . GLU A 1 111 ? -9.600 9.273 -1.366 1.00 86.50 111 GLU A C 1
ATOM 829 O O . GLU A 1 111 ? -10.480 9.567 -2.165 1.00 86.50 111 GLU A O 1
ATOM 834 N N . GLY A 1 112 ? -8.911 8.137 -1.457 1.00 86.75 112 GLY A N 1
ATOM 835 C CA . GLY A 1 112 ? -9.030 7.225 -2.595 1.00 86.75 112 GLY A CA 1
ATOM 836 C C . GLY A 1 112 ? -7.865 7.325 -3.581 1.00 86.75 112 GLY A C 1
ATOM 837 O O . GLY A 1 112 ? -7.608 6.346 -4.284 1.00 86.75 112 GLY A O 1
ATOM 838 N N . ALA A 1 113 ? -7.075 8.403 -3.544 1.00 92.56 113 ALA A N 1
ATOM 839 C CA . ALA A 1 113 ? -5.877 8.520 -4.370 1.00 92.56 113 ALA A CA 1
ATOM 840 C C . ALA A 1 113 ? -4.854 7.402 -4.057 1.00 92.56 113 ALA A C 1
ATOM 842 O O . ALA A 1 113 ? -4.739 6.965 -2.894 1.00 92.56 113 ALA A O 1
ATOM 843 N N . PRO A 1 114 ? -4.098 6.927 -5.063 1.00 94.69 114 PRO A N 1
ATOM 844 C CA . PRO A 1 114 ? -2.909 6.119 -4.829 1.00 94.69 114 PRO A CA 1
ATOM 845 C C . PRO A 1 114 ? -1.927 6.870 -3.912 1.00 94.69 114 PRO A C 1
ATOM 847 O O . PRO A 1 114 ? -1.776 8.086 -4.045 1.00 94.69 114 PRO A O 1
ATOM 850 N N . PRO A 1 115 ? -1.289 6.197 -2.939 1.00 94.56 115 PRO A N 1
ATOM 851 C CA . PRO A 1 115 ? -0.232 6.811 -2.151 1.00 94.56 115 PRO A CA 1
ATOM 852 C C . PRO A 1 115 ? 0.997 7.127 -3.012 1.00 94.56 115 PRO A C 1
ATOM 854 O O . PRO A 1 115 ? 1.363 6.330 -3.875 1.00 94.56 115 PRO A O 1
ATOM 857 N N . THR A 1 116 ? 1.669 8.236 -2.730 1.00 94.94 116 THR A N 1
ATOM 858 C CA . THR A 1 116 ? 2.988 8.543 -3.292 1.00 94.94 116 THR A CA 1
ATOM 859 C C . THR A 1 116 ? 4.073 7.639 -2.703 1.00 94.94 116 THR A C 1
ATOM 861 O O . THR A 1 116 ? 3.910 7.061 -1.621 1.00 94.94 116 THR A O 1
ATOM 864 N N . ILE A 1 117 ? 5.180 7.498 -3.432 1.00 93.56 117 ILE A N 1
ATOM 865 C CA . ILE A 1 117 ? 6.335 6.679 -3.059 1.00 93.56 117 ILE A CA 1
ATOM 866 C C . ILE A 1 117 ? 7.358 7.580 -2.344 1.00 93.56 117 ILE A C 1
ATOM 868 O O . ILE A 1 117 ? 7.932 8.461 -2.987 1.00 93.56 117 ILE A O 1
ATOM 872 N N . PRO A 1 118 ? 7.597 7.395 -1.032 1.00 90.94 118 PRO A N 1
ATOM 873 C CA . PRO A 1 118 ? 8.455 8.275 -0.233 1.00 90.94 118 PRO A CA 1
ATOM 874 C C . PRO A 1 118 ? 9.941 7.884 -0.271 1.00 90.94 118 PRO A C 1
ATOM 876 O O . PRO A 1 118 ? 10.716 8.331 0.566 1.00 90.94 118 PRO A O 1
ATOM 879 N N . HIS A 1 119 ? 10.335 6.983 -1.169 1.00 89.25 119 HIS A N 1
ATOM 880 C CA . HIS A 1 119 ? 11.693 6.459 -1.262 1.00 89.25 119 HIS A CA 1
ATOM 881 C C . HIS A 1 119 ? 12.099 6.261 -2.729 1.00 89.25 119 HIS A C 1
ATOM 883 O O . HIS A 1 119 ? 11.225 6.137 -3.593 1.00 89.25 119 HIS A O 1
ATOM 889 N N . PRO A 1 120 ? 13.409 6.179 -3.022 1.00 87.19 120 PRO A N 1
ATOM 890 C CA . PRO A 1 120 ? 13.893 5.844 -4.355 1.00 87.19 120 PRO A CA 1
ATOM 891 C C . PRO A 1 120 ? 13.397 4.472 -4.822 1.00 87.19 120 PRO A C 1
ATOM 893 O O . PRO A 1 120 ? 13.179 3.563 -4.013 1.00 87.19 120 PRO A O 1
ATOM 896 N N . ILE A 1 121 ? 13.238 4.321 -6.136 1.00 88.69 121 ILE A N 1
ATOM 897 C CA . ILE A 1 121 ? 12.808 3.075 -6.777 1.00 88.69 121 ILE A CA 1
ATOM 898 C C . ILE A 1 121 ? 13.586 2.800 -8.063 1.00 88.69 121 ILE A C 1
ATOM 900 O O . ILE A 1 121 ? 14.087 3.711 -8.730 1.00 88.69 121 ILE A O 1
ATOM 904 N N . ASP A 1 122 ? 13.618 1.522 -8.434 1.00 86.25 122 ASP A N 1
ATOM 905 C CA . ASP A 1 122 ? 13.966 1.074 -9.776 1.00 86.25 122 ASP A CA 1
ATOM 906 C C . ASP A 1 122 ? 12.685 0.924 -10.613 1.00 86.25 122 ASP A C 1
ATOM 908 O O . ASP A 1 122 ? 12.006 -0.102 -10.581 1.00 86.25 122 ASP A O 1
ATOM 912 N N . GLU A 1 123 ? 12.345 1.977 -11.356 1.00 81.69 123 GL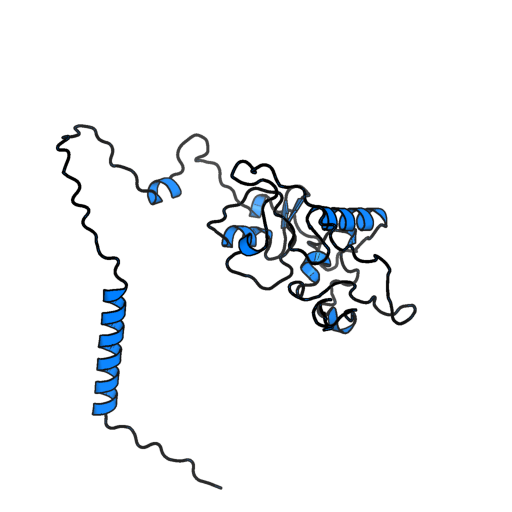U A N 1
ATOM 913 C CA . GLU A 1 123 ? 11.166 2.024 -12.232 1.00 81.69 123 GLU A CA 1
ATOM 914 C C . GLU A 1 123 ? 11.180 0.961 -13.344 1.00 81.69 123 GLU A C 1
ATOM 916 O O . GLU A 1 123 ? 10.122 0.607 -13.859 1.00 81.69 123 GLU A O 1
ATOM 921 N N . GLN A 1 124 ? 12.353 0.434 -13.715 1.00 82.12 124 GLN A N 1
ATOM 922 C CA . GLN A 1 124 ? 12.482 -0.578 -14.770 1.00 82.12 124 GLN A CA 1
ATOM 923 C C . GLN A 1 124 ? 12.220 -1.997 -14.254 1.00 82.12 124 GLN A C 1
ATOM 925 O O . GLN A 1 124 ? 12.055 -2.927 -15.045 1.00 82.12 124 GLN A O 1
ATOM 930 N N . ASN A 1 125 ? 12.170 -2.176 -12.932 1.00 85.12 125 ASN A N 1
ATOM 931 C CA . ASN A 1 125 ? 11.985 -3.468 -12.294 1.00 85.12 125 ASN A CA 1
ATOM 932 C C . ASN A 1 125 ? 10.785 -3.443 -11.332 1.00 85.12 125 ASN A C 1
ATOM 934 O O . ASN A 1 125 ? 10.967 -3.359 -10.112 1.00 85.12 125 ASN A O 1
ATOM 938 N N . PRO A 1 126 ? 9.547 -3.588 -11.839 1.00 80.06 126 PRO A N 1
ATOM 939 C CA . PRO A 1 126 ? 8.339 -3.590 -11.006 1.00 80.06 126 PRO A CA 1
ATOM 940 C C . PRO A 1 126 ? 8.323 -4.726 -9.969 1.00 80.06 126 PRO A C 1
ATOM 942 O O . PRO A 1 126 ? 7.686 -4.609 -8.921 1.00 80.06 126 PRO A O 1
ATOM 945 N N . GLY A 1 127 ? 9.068 -5.814 -10.211 1.00 88.06 127 GLY A N 1
ATOM 946 C CA . GLY A 1 127 ? 9.232 -6.905 -9.249 1.00 88.06 127 GLY A CA 1
ATOM 947 C C . GLY A 1 127 ? 9.915 -6.473 -7.948 1.00 88.06 127 GLY A C 1
ATOM 948 O O . GLY A 1 127 ? 9.640 -7.056 -6.898 1.00 88.06 127 GLY A O 1
ATOM 949 N N . SER A 1 128 ? 10.740 -5.420 -7.983 1.00 89.81 128 SER A N 1
ATOM 950 C CA . SER 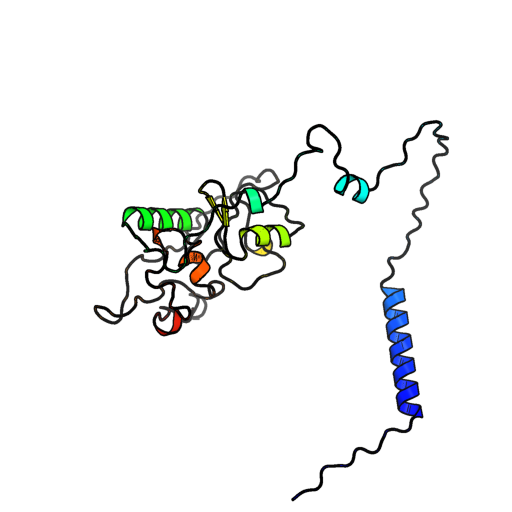A 1 128 ? 11.419 -4.884 -6.796 1.00 89.81 128 SER A CA 1
ATOM 951 C C . SER A 1 128 ? 10.436 -4.350 -5.748 1.00 89.81 128 SER A C 1
ATOM 953 O O . SER A 1 128 ? 10.644 -4.548 -4.552 1.00 89.81 128 SER A O 1
ATOM 955 N N . CYS A 1 129 ? 9.311 -3.762 -6.175 1.00 92.75 129 CYS A N 1
ATOM 956 C CA . CYS A 1 129 ? 8.280 -3.245 -5.275 1.00 92.75 129 CYS A CA 1
ATOM 957 C C . CYS A 1 129 ? 7.668 -4.374 -4.433 1.00 92.75 129 CYS A C 1
ATOM 959 O O . CYS A 1 129 ? 7.423 -4.225 -3.234 1.00 92.75 129 CYS A O 1
ATOM 961 N N . LEU A 1 130 ? 7.440 -5.531 -5.060 1.00 92.81 130 LEU A N 1
ATOM 962 C CA . LEU A 1 130 ? 6.783 -6.678 -4.435 1.00 92.81 130 LEU A CA 1
ATOM 963 C C . LEU A 1 130 ? 7.652 -7.375 -3.389 1.00 92.81 130 LEU A C 1
ATOM 965 O O . LEU A 1 130 ? 7.098 -8.082 -2.550 1.00 92.81 130 LEU A O 1
ATOM 969 N N . ALA A 1 131 ? 8.968 -7.151 -3.393 1.00 90.19 131 ALA A N 1
ATOM 970 C CA . ALA A 1 131 ? 9.860 -7.685 -2.367 1.00 90.19 131 ALA A CA 1
ATOM 971 C C . ALA A 1 131 ? 9.487 -7.186 -0.957 1.00 90.19 131 ALA A C 1
ATOM 973 O O . ALA A 1 131 ? 9.654 -7.914 0.019 1.00 90.19 131 ALA A O 1
ATOM 974 N N . CYS A 1 132 ? 8.919 -5.978 -0.865 1.00 90.94 132 CYS A N 1
ATOM 975 C CA . CYS A 1 132 ? 8.479 -5.377 0.395 1.00 90.94 132 CYS A CA 1
ATOM 976 C C . CYS A 1 132 ? 6.952 -5.228 0.475 1.00 90.94 132 CYS A C 1
ATOM 978 O O . CYS A 1 132 ? 6.367 -5.394 1.543 1.00 90.94 132 CYS A O 1
ATOM 980 N N . HIS A 1 133 ? 6.289 -4.921 -0.645 1.00 93.56 133 HIS A N 1
ATOM 981 C CA . HIS A 1 133 ? 4.872 -4.548 -0.661 1.00 93.56 133 HIS A CA 1
ATOM 982 C C . HIS A 1 133 ? 3.903 -5.695 -0.967 1.00 93.56 133 HIS A C 1
ATOM 984 O O . HIS A 1 133 ? 2.701 -5.471 -0.906 1.00 93.56 133 HIS A O 1
ATOM 990 N N . ARG A 1 134 ? 4.346 -6.920 -1.286 1.00 92.12 134 ARG A N 1
ATOM 991 C CA . ARG A 1 134 ? 3.401 -8.023 -1.568 1.00 92.12 134 ARG A CA 1
ATOM 992 C C . ARG A 1 134 ? 2.524 -8.355 -0.355 1.00 92.12 134 ARG A C 1
ATOM 994 O O . ARG A 1 134 ? 1.300 -8.325 -0.461 1.00 92.12 134 ARG A O 1
ATOM 1001 N N . ASP A 1 135 ? 3.175 -8.623 0.774 1.00 89.56 135 ASP A N 1
ATOM 1002 C CA . ASP A 1 135 ? 2.539 -9.001 2.049 1.00 89.56 135 ASP A CA 1
ATOM 1003 C C . ASP A 1 135 ? 2.832 -7.991 3.167 1.00 89.56 135 ASP A C 1
ATOM 1005 O O . ASP A 1 135 ? 2.350 -8.108 4.293 1.00 89.56 135 ASP A O 1
ATOM 1009 N N . GLY A 1 136 ? 3.616 -6.965 2.840 1.00 91.75 136 GLY A N 1
ATOM 1010 C CA . GLY A 1 136 ? 4.111 -5.977 3.776 1.00 91.75 136 GLY A CA 1
ATOM 1011 C C . GLY A 1 136 ? 5.366 -6.430 4.522 1.00 91.75 136 GLY A C 1
ATOM 1012 O O . GLY A 1 136 ? 5.646 -7.619 4.708 1.00 91.75 136 GLY A O 1
ATOM 1013 N N . LEU A 1 137 ? 6.145 -5.444 4.949 1.00 90.25 137 LEU A N 1
ATOM 1014 C CA . LEU A 1 137 ? 7.455 -5.624 5.555 1.00 90.25 137 LEU A CA 1
ATOM 1015 C C . LEU A 1 137 ? 7.687 -4.547 6.614 1.00 90.25 137 LEU A C 1
ATOM 1017 O O . LEU A 1 137 ? 7.249 -3.410 6.448 1.00 90.25 137 LEU A O 1
ATOM 1021 N N . VAL A 1 138 ? 8.404 -4.892 7.681 1.00 87.94 138 VAL A N 1
ATOM 1022 C CA . VAL A 1 138 ? 8.944 -3.906 8.619 1.00 87.94 138 VAL A CA 1
ATOM 1023 C C . VAL A 1 138 ? 10.461 -3.951 8.543 1.00 87.94 138 VAL A C 1
ATOM 1025 O O . VAL A 1 138 ? 11.043 -5.026 8.661 1.00 87.94 138 VAL A O 1
ATOM 1028 N N . VAL A 1 139 ? 11.083 -2.794 8.336 1.00 85.75 139 VAL A N 1
ATOM 1029 C CA . VAL A 1 139 ? 12.541 -2.614 8.319 1.00 85.75 139 VAL A CA 1
ATOM 1030 C C . VAL A 1 139 ? 12.858 -1.405 9.184 1.00 85.75 139 VAL A C 1
ATOM 1032 O O . VAL A 1 139 ? 12.341 -0.324 8.914 1.00 85.75 139 VAL A O 1
ATOM 1035 N N . GLU A 1 140 ? 13.654 -1.589 10.239 1.00 83.12 140 GLU A N 1
ATOM 1036 C CA . GLU A 1 140 ? 14.076 -0.502 11.145 1.00 83.12 140 GLU A CA 1
ATOM 1037 C C . GLU A 1 140 ? 12.906 0.385 11.629 1.00 83.12 140 GLU A C 1
ATOM 1039 O O . GLU A 1 140 ? 12.955 1.612 11.595 1.00 83.12 140 GLU A O 1
ATOM 1044 N N . GLY A 1 141 ? 11.786 -0.240 12.009 1.00 79.12 141 GLY A N 1
ATOM 1045 C CA . GLY A 1 141 ? 10.579 0.464 12.468 1.00 79.12 141 GLY A CA 1
ATOM 1046 C C . GLY A 1 141 ? 9.738 1.119 11.363 1.00 79.12 141 GLY A C 1
ATOM 1047 O O . GLY A 1 141 ? 8.626 1.571 11.632 1.00 79.12 141 GLY A O 1
ATOM 1048 N N . ARG A 1 142 ? 10.198 1.126 10.106 1.00 83.94 142 ARG A N 1
ATOM 1049 C CA . ARG A 1 142 ? 9.417 1.586 8.950 1.00 83.94 142 ARG A CA 1
ATOM 1050 C C . ARG A 1 142 ? 8.570 0.456 8.396 1.00 83.94 142 ARG A C 1
ATOM 1052 O O . ARG A 1 142 ? 9.040 -0.666 8.232 1.00 83.94 142 ARG A O 1
ATOM 1059 N N . VAL A 1 143 ? 7.327 0.772 8.053 1.00 87.00 143 VAL A N 1
ATOM 1060 C CA . VAL A 1 143 ? 6.357 -0.199 7.541 1.00 87.00 143 VAL A CA 1
ATOM 1061 C C . VAL A 1 143 ? 6.177 -0.015 6.036 1.00 87.00 143 VAL A C 1
ATOM 1063 O O . VAL A 1 143 ? 5.560 0.955 5.586 1.00 87.00 143 VAL A O 1
ATOM 1066 N N . ALA A 1 144 ? 6.648 -0.977 5.246 1.00 91.12 144 ALA A N 1
ATOM 1067 C CA . ALA A 1 144 ? 6.180 -1.155 3.880 1.00 91.12 144 ALA A CA 1
ATOM 1068 C C . ALA A 1 144 ? 4.821 -1.853 3.950 1.00 91.12 144 ALA A C 1
ATOM 1070 O O . ALA A 1 144 ? 4.722 -3.036 4.263 1.00 91.12 144 ALA A O 1
ATOM 1071 N N . ARG A 1 145 ? 3.745 -1.105 3.713 1.00 90.88 145 ARG A N 1
ATOM 1072 C CA . ARG A 1 145 ? 2.388 -1.670 3.723 1.00 90.88 145 ARG A CA 1
ATOM 1073 C C . ARG A 1 145 ? 2.207 -2.615 2.543 1.00 90.88 145 ARG A C 1
ATOM 1075 O O . ARG A 1 145 ? 2.733 -2.340 1.462 1.00 90.88 145 ARG A O 1
ATOM 1082 N N . ALA A 1 146 ? 1.426 -3.672 2.743 1.00 93.62 146 ALA A N 1
ATOM 1083 C CA . ALA A 1 146 ? 1.032 -4.538 1.645 1.00 93.62 146 ALA A CA 1
ATOM 1084 C C . ALA A 1 146 ? 0.217 -3.754 0.597 1.00 93.62 146 ALA A C 1
ATOM 1086 O O . ALA A 1 146 ? -0.444 -2.759 0.924 1.00 93.62 146 ALA A O 1
ATOM 1087 N N . ILE A 1 147 ? 0.250 -4.196 -0.657 1.00 94.94 147 ILE A N 1
ATOM 1088 C CA . ILE A 1 147 ? -0.630 -3.681 -1.707 1.00 94.94 147 ILE A CA 1
ATOM 1089 C C . ILE A 1 147 ? -2.087 -3.996 -1.361 1.00 94.94 147 ILE A C 1
ATOM 1091 O O . ILE A 1 147 ? -2.402 -5.074 -0.859 1.00 94.94 147 ILE A O 1
ATOM 1095 N N . SER A 1 148 ? -2.975 -3.036 -1.617 1.00 94.12 148 SER A N 1
ATOM 1096 C CA . SER A 1 148 ? -4.407 -3.157 -1.315 1.00 94.12 148 SER A CA 1
ATOM 1097 C C . SER A 1 148 ? -5.232 -3.705 -2.477 1.00 94.12 148 SER A C 1
ATOM 1099 O O . SER A 1 148 ? -6.445 -3.789 -2.355 1.00 94.12 148 SER A O 1
ATOM 1101 N N . HIS A 1 149 ? -4.591 -4.002 -3.604 1.00 94.62 149 HIS A N 1
ATOM 1102 C CA . HIS A 1 149 ? -5.206 -4.466 -4.843 1.00 94.62 149 HIS A CA 1
ATOM 1103 C C . HIS A 1 149 ? -4.421 -5.650 -5.410 1.00 94.62 149 HIS A C 1
ATOM 1105 O O . HIS A 1 149 ? -3.309 -5.947 -4.959 1.00 94.62 149 HIS A O 1
ATOM 1111 N N . ALA A 1 150 ? -4.975 -6.296 -6.436 1.00 93.00 150 ALA A N 1
ATOM 1112 C CA . ALA A 1 150 ? -4.262 -7.284 -7.238 1.00 93.00 150 ALA A CA 1
ATOM 1113 C C . ALA A 1 150 ? -2.904 -6.759 -7.742 1.00 93.00 150 ALA A C 1
ATOM 1115 O O . ALA A 1 150 ? -2.710 -5.566 -7.973 1.00 93.00 150 ALA A O 1
ATOM 1116 N N . THR A 1 151 ? -1.947 -7.661 -7.929 1.00 92.69 151 THR A N 1
ATOM 1117 C CA . THR A 1 151 ? -0.632 -7.299 -8.461 1.00 92.69 151 THR A CA 1
ATOM 1118 C C . THR A 1 151 ? -0.746 -6.845 -9.917 1.00 92.69 151 THR A C 1
ATOM 1120 O O . THR A 1 151 ? -1.254 -7.586 -10.755 1.00 92.69 151 THR A O 1
ATOM 1123 N N . TYR A 1 152 ? -0.203 -5.667 -10.224 1.00 90.69 152 TYR A N 1
ATOM 1124 C CA . TYR A 1 152 ? -0.068 -5.150 -11.588 1.00 90.69 152 TYR A CA 1
ATOM 1125 C C . TYR A 1 152 ? 1.403 -5.089 -12.003 1.00 90.69 152 TYR A C 1
ATOM 1127 O O . TYR A 1 152 ? 2.301 -5.083 -11.161 1.00 90.69 152 TYR A O 1
ATOM 1135 N N . THR A 1 153 ? 1.656 -5.036 -13.309 1.00 88.31 153 THR A N 1
ATOM 1136 C CA . THR A 1 153 ? 3.012 -5.025 -13.879 1.00 88.31 153 THR A CA 1
ATOM 1137 C C . THR A 1 153 ? 3.670 -3.649 -13.874 1.00 88.31 153 THR A C 1
ATOM 1139 O O . THR A 1 153 ? 4.881 -3.575 -14.037 1.00 88.31 153 THR A O 1
ATOM 1142 N N . ASN A 1 154 ? 2.917 -2.562 -13.679 1.00 91.19 154 ASN A N 1
ATOM 1143 C CA . ASN A 1 154 ? 3.457 -1.205 -13.647 1.00 91.19 154 ASN A CA 1
ATOM 1144 C C . ASN A 1 154 ? 2.879 -0.406 -12.469 1.00 91.19 154 ASN A C 1
ATOM 1146 O O . ASN A 1 154 ? 1.799 0.175 -12.555 1.00 91.19 154 ASN A O 1
ATOM 1150 N N . CYS A 1 155 ? 3.616 -0.376 -11.359 1.00 93.19 155 CYS A N 1
ATOM 1151 C CA . CYS A 1 155 ? 3.223 0.338 -10.144 1.00 93.19 155 CYS A CA 1
ATOM 1152 C C . CYS A 1 155 ? 3.233 1.865 -10.337 1.00 93.19 155 CYS A C 1
ATOM 1154 O O . CYS A 1 155 ? 2.400 2.570 -9.763 1.00 93.19 155 CYS A O 1
ATOM 1156 N N . THR A 1 156 ? 4.163 2.383 -11.145 1.00 92.81 156 THR A N 1
ATOM 1157 C CA . THR A 1 156 ? 4.405 3.826 -11.305 1.00 92.81 156 THR A CA 1
ATOM 1158 C C . THR A 1 156 ? 3.432 4.509 -12.256 1.00 92.81 156 THR A C 1
ATOM 1160 O O . THR A 1 156 ? 3.400 5.733 -12.319 1.00 92.81 156 THR A O 1
ATOM 1163 N N . GLN A 1 157 ? 2.558 3.743 -12.915 1.00 92.75 157 GLN A N 1
ATOM 1164 C CA . GLN A 1 157 ? 1.395 4.297 -13.608 1.00 92.75 157 GLN A CA 1
ATOM 1165 C C . GLN A 1 157 ? 0.458 5.049 -12.646 1.00 92.75 157 GLN A C 1
ATOM 1167 O O . GLN A 1 157 ? -0.167 6.031 -13.039 1.00 92.75 157 GLN A O 1
ATOM 1172 N N . CYS A 1 158 ? 0.373 4.599 -11.390 1.00 93.81 158 CYS A N 1
ATOM 1173 C CA . CYS A 1 158 ? -0.508 5.179 -10.374 1.00 93.81 158 CYS A CA 1
ATOM 1174 C C . CYS A 1 158 ? 0.263 5.775 -9.190 1.00 93.81 158 CYS A C 1
ATOM 1176 O O . CYS A 1 158 ? -0.165 6.774 -8.613 1.00 93.81 158 CYS A O 1
ATOM 1178 N N . HIS A 1 159 ? 1.378 5.157 -8.795 1.00 94.44 159 HIS A N 1
ATOM 1179 C CA . HIS A 1 159 ? 2.178 5.582 -7.651 1.00 94.44 159 HIS A CA 1
ATOM 1180 C C . HIS A 1 159 ? 3.348 6.460 -8.096 1.00 94.44 159 HIS A C 1
ATOM 1182 O O . HIS A 1 159 ? 4.322 5.975 -8.664 1.00 94.44 159 HIS A O 1
ATOM 1188 N N . VAL A 1 160 ? 3.267 7.753 -7.793 1.00 92.06 160 VAL A N 1
ATOM 1189 C CA . VAL A 1 160 ? 4.292 8.741 -8.161 1.00 92.06 160 VAL A CA 1
ATOM 1190 C C . VAL A 1 160 ? 5.291 8.926 -7.018 1.00 92.06 160 VAL A C 1
ATOM 1192 O O . VAL A 1 160 ? 4.901 8.913 -5.847 1.00 92.06 160 VAL A O 1
ATOM 1195 N N . THR A 1 161 ? 6.576 9.096 -7.335 1.00 90.81 161 THR A N 1
ATOM 1196 C CA . THR A 1 161 ? 7.616 9.393 -6.340 1.00 90.81 161 THR A CA 1
ATOM 1197 C C . THR A 1 161 ? 7.439 10.794 -5.760 1.00 90.81 161 THR A C 1
ATOM 1199 O O . THR A 1 161 ? 7.028 11.723 -6.452 1.00 90.81 161 THR A O 1
ATOM 1202 N N . MET A 1 162 ? 7.724 10.959 -4.467 1.00 86.31 162 MET A N 1
ATOM 1203 C CA . MET A 1 162 ? 7.699 12.286 -3.838 1.00 86.31 162 MET A CA 1
ATOM 1204 C C . MET A 1 162 ? 8.829 13.181 -4.354 1.0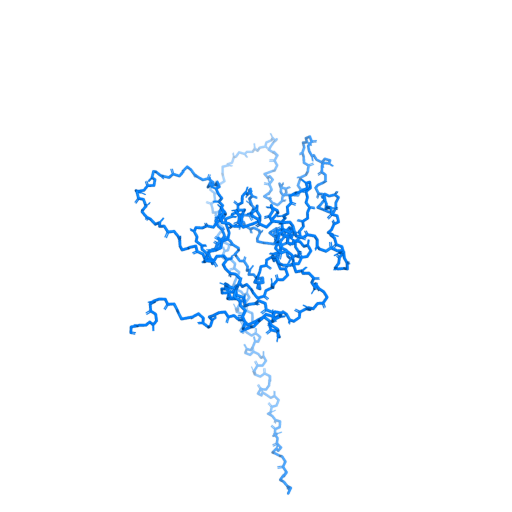0 86.31 162 MET A C 1
ATOM 1206 O O . MET A 1 162 ? 8.628 14.380 -4.528 1.00 86.31 162 MET A O 1
ATOM 1210 N N . GLU A 1 163 ? 9.989 12.586 -4.627 1.00 79.88 163 GLU A N 1
ATOM 1211 C CA . GLU A 1 163 ? 11.128 13.273 -5.223 1.00 79.88 163 GLU A CA 1
ATOM 1212 C C . GLU A 1 163 ? 11.246 12.863 -6.696 1.00 79.88 163 GLU A C 1
ATOM 1214 O O . GLU A 1 163 ? 11.484 11.683 -6.993 1.00 79.88 163 GLU A O 1
ATOM 1219 N N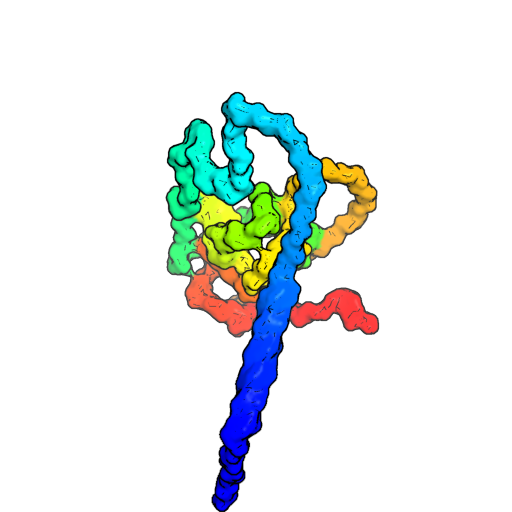 . PRO A 1 164 ? 11.000 13.785 -7.643 1.00 68.44 164 PRO A N 1
ATOM 1220 C CA . PRO A 1 164 ? 11.168 13.492 -9.056 1.00 68.44 164 PRO A CA 1
ATOM 1221 C C . PRO A 1 164 ? 12.659 13.338 -9.388 1.00 68.44 164 PRO A C 1
ATOM 1223 O O . PRO A 1 164 ? 13.505 14.046 -8.850 1.00 68.44 164 PRO A O 1
ATOM 1226 N N . ARG A 1 165 ? 12.983 12.433 -10.322 1.00 66.75 165 ARG A N 1
ATOM 1227 C CA . ARG A 1 165 ? 14.356 12.243 -10.836 1.00 66.75 165 ARG A CA 1
ATOM 1228 C C . ARG A 1 165 ? 14.912 13.467 -11.572 1.00 66.75 165 ARG A C 1
ATOM 1230 O O . ARG A 1 165 ? 16.119 13.558 -11.765 1.00 66.75 165 ARG A O 1
ATOM 1237 N N . PHE A 1 166 ? 14.037 14.371 -12.003 1.00 70.31 166 PHE A N 1
ATOM 1238 C CA . PHE A 1 166 ? 14.380 15.580 -12.742 1.00 70.31 166 PHE A CA 1
ATOM 1239 C C . PHE A 1 166 ? 13.889 16.811 -11.994 1.00 70.31 166 PHE A C 1
ATOM 1241 O O . PHE A 1 166 ? 12.909 16.743 -11.248 1.00 70.31 166 PHE A O 1
ATOM 1248 N N . GLU A 1 167 ? 14.563 17.934 -12.230 1.00 74.75 167 GLU A N 1
ATOM 1249 C CA . GLU A 1 167 ? 14.191 19.216 -11.652 1.00 74.75 167 GLU A CA 1
ATOM 1250 C C . GLU A 1 167 ? 12.736 19.538 -12.000 1.00 74.75 167 GLU A C 1
ATOM 1252 O O . GLU A 1 167 ? 12.321 19.515 -13.162 1.00 74.75 167 GLU A O 1
ATOM 1257 N N . LYS A 1 168 ? 11.931 19.753 -10.957 1.00 70.06 168 LYS A N 1
ATOM 1258 C CA . LYS A 1 168 ? 10.508 20.022 -11.110 1.00 70.06 168 LYS A CA 1
ATOM 1259 C C . LYS A 1 168 ? 10.376 21.394 -11.778 1.00 70.06 168 LYS A C 1
ATOM 1261 O O . LYS A 1 168 ? 10.793 22.376 -11.163 1.00 70.06 168 LYS A O 1
ATOM 1266 N N . PRO A 1 169 ? 9.790 21.503 -12.985 1.00 74.75 169 PRO A N 1
ATOM 1267 C CA . PRO A 1 169 ? 9.511 22.813 -13.555 1.00 74.75 169 PRO A CA 1
ATOM 1268 C C . PRO A 1 169 ? 8.620 23.603 -12.585 1.00 74.75 169 PRO A C 1
ATOM 1270 O O . PRO A 1 169 ? 7.849 22.982 -11.838 1.00 74.75 169 PRO A O 1
ATOM 1273 N N . PRO A 1 170 ? 8.704 24.947 -12.566 1.00 80.12 170 PRO A N 1
ATOM 1274 C CA . PRO A 1 170 ? 7.834 25.759 -11.727 1.00 80.12 170 PRO A CA 1
ATOM 1275 C C . PRO A 1 170 ? 6.385 25.342 -11.979 1.00 80.12 170 PRO A C 1
ATOM 1277 O O . PRO A 1 170 ? 5.894 25.379 -13.109 1.00 80.12 170 PRO A O 1
ATOM 1280 N N . ALA A 1 171 ? 5.738 24.837 -10.930 1.00 73.94 171 ALA A N 1
ATOM 1281 C CA . ALA A 1 171 ? 4.367 24.379 -11.044 1.00 73.94 171 ALA A CA 1
ATOM 1282 C C . ALA A 1 171 ? 3.476 25.615 -11.223 1.00 73.94 171 ALA A C 1
ATOM 1284 O O . ALA A 1 171 ? 3.636 26.563 -10.452 1.00 73.94 171 ALA A O 1
ATOM 1285 N N . PRO A 1 172 ? 2.548 25.625 -12.196 1.00 81.56 172 PRO A N 1
ATOM 1286 C CA . PRO A 1 172 ? 1.512 26.644 -12.213 1.00 81.56 172 PRO A CA 1
ATOM 1287 C C . PRO A 1 172 ? 0.710 26.559 -10.911 1.00 81.56 172 PRO A C 1
ATOM 1289 O O . PRO A 1 172 ? 0.597 25.480 -10.314 1.00 81.56 172 PRO A O 1
ATOM 1292 N N . ASP A 1 173 ? 0.146 27.687 -10.483 1.00 84.31 173 ASP A N 1
ATOM 1293 C CA . ASP A 1 173 ? -0.716 27.723 -9.308 1.00 84.31 173 ASP A CA 1
ATOM 1294 C C . ASP A 1 173 ? -1.818 26.663 -9.426 1.00 84.31 173 ASP A C 1
ATOM 1296 O O . ASP A 1 173 ? -2.503 26.544 -10.445 1.00 84.31 173 ASP A O 1
ATOM 1300 N N . ASN A 1 174 ? -1.976 25.867 -8.371 1.00 84.00 174 ASN A N 1
ATOM 1301 C CA . ASN A 1 174 ? -2.975 24.813 -8.305 1.00 84.00 174 ASN A CA 1
ATOM 1302 C C . ASN A 1 174 ? -3.864 25.034 -7.078 1.00 84.00 174 ASN A C 1
ATOM 1304 O O . ASN A 1 174 ? -3.399 24.944 -5.945 1.00 84.00 174 ASN A O 1
ATOM 1308 N N . ALA A 1 175 ? -5.152 25.285 -7.315 1.00 89.31 175 ALA A N 1
ATOM 1309 C CA . ALA A 1 175 ? -6.165 25.453 -6.272 1.00 89.31 175 ALA A CA 1
ATOM 1310 C C . ALA A 1 175 ? -6.866 24.135 -5.878 1.00 89.31 175 ALA A C 1
ATOM 1312 O O . ALA A 1 175 ? -7.871 24.155 -5.168 1.00 89.31 175 ALA A O 1
ATOM 1313 N N . PHE A 1 176 ? -6.388 22.981 -6.356 1.00 89.31 176 PHE A N 1
ATOM 1314 C CA . PHE A 1 176 ? -6.969 21.682 -6.036 1.00 89.31 176 PHE A CA 1
ATOM 1315 C C . PHE A 1 176 ? -6.914 21.410 -4.531 1.00 89.31 176 PHE A C 1
ATOM 1317 O O . PHE A 1 176 ? -5.846 21.261 -3.937 1.00 89.31 176 PHE A O 1
ATOM 1324 N N . VAL A 1 177 ? -8.095 21.253 -3.937 1.00 85.19 177 VAL A N 1
ATOM 1325 C CA . VAL A 1 177 ? -8.261 20.762 -2.572 1.00 85.19 177 VAL A CA 1
ATOM 1326 C C . VAL A 1 177 ? -8.881 19.376 -2.647 1.00 85.19 177 VAL A C 1
ATOM 1328 O O . VAL A 1 177 ? -10.012 19.195 -3.098 1.00 85.19 177 VAL A O 1
ATOM 1331 N N . GLY A 1 178 ? -8.120 18.374 -2.219 1.00 84.31 178 GLY A N 1
ATOM 1332 C CA . GLY A 1 178 ? -8.572 16.993 -2.230 1.00 84.31 178 GLY A CA 1
ATOM 1333 C C . GLY A 1 178 ? -9.701 16.724 -1.239 1.00 84.31 178 GLY A C 1
ATOM 1334 O O . GLY A 1 178 ? -9.658 17.177 -0.095 1.00 84.31 178 GLY A O 1
ATOM 1335 N N . TYR A 1 179 ? -10.677 15.910 -1.651 1.00 84.50 179 TYR A N 1
ATOM 1336 C CA . TYR A 1 179 ? -11.722 15.412 -0.757 1.00 84.50 179 TYR A CA 1
ATOM 1337 C C . TYR A 1 179 ? -11.116 14.651 0.435 1.00 84.50 179 TYR A C 1
ATOM 1339 O O . TYR A 1 179 ? -10.222 13.812 0.272 1.00 84.50 179 TYR A O 1
ATOM 1347 N N . ARG A 1 180 ? -11.626 14.936 1.638 1.00 80.44 180 ARG A N 1
ATOM 1348 C CA . ARG A 1 180 ? -11.280 14.268 2.898 1.00 80.44 180 ARG A CA 1
ATOM 1349 C C . ARG A 1 180 ? -12.560 13.667 3.480 1.00 80.44 180 ARG A C 1
ATOM 1351 O O . ARG A 1 180 ? -13.575 14.347 3.580 1.00 80.44 180 ARG A O 1
ATOM 1358 N N . LEU A 1 181 ? -12.500 12.398 3.862 1.00 70.06 181 LEU A N 1
ATOM 1359 C CA . LEU A 1 181 ? -13.634 11.637 4.370 1.00 70.06 181 LEU A CA 1
ATOM 1360 C C . LEU A 1 181 ? -13.962 12.072 5.793 1.00 70.06 181 LEU A C 1
ATOM 1362 O O . LEU A 1 181 ? -13.056 12.301 6.606 1.00 70.06 181 LEU A O 1
ATOM 1366 N N . ASP A 1 182 ? -15.254 12.143 6.104 1.00 67.81 182 ASP A N 1
ATOM 1367 C CA . ASP A 1 182 ? -15.702 12.380 7.463 1.00 67.81 182 ASP A CA 1
ATOM 1368 C C . ASP A 1 182 ? -15.341 11.163 8.326 1.00 67.81 182 ASP A C 1
ATOM 1370 O O . ASP A 1 182 ? -15.753 10.031 8.100 1.00 67.81 182 ASP A O 1
ATOM 1374 N N . ARG A 1 183 ? -14.504 11.372 9.344 1.00 67.94 183 ARG A N 1
ATOM 1375 C CA . ARG A 1 183 ? -13.950 10.290 10.183 1.00 67.94 183 ARG A CA 1
ATOM 1376 C C . ARG A 1 183 ? -14.969 9.723 11.187 1.00 67.94 183 ARG A C 1
ATOM 1378 O O . ARG A 1 183 ? -14.574 9.151 12.208 1.00 67.94 183 ARG A O 1
ATOM 1385 N N . LYS A 1 184 ? -16.269 9.927 10.949 1.00 69.81 184 LYS A N 1
ATOM 1386 C CA . LYS A 1 184 ? -17.343 9.503 11.850 1.00 69.81 184 LYS A CA 1
ATOM 1387 C C . LYS A 1 184 ? -17.548 7.997 11.733 1.00 69.81 184 LYS A C 1
ATOM 1389 O O . LYS A 1 184 ? -17.526 7.418 10.653 1.00 69.81 184 LYS A O 1
ATOM 1394 N N . ARG A 1 185 ? -17.715 7.350 12.884 1.00 75.69 185 ARG A N 1
ATOM 1395 C CA . ARG A 1 185 ? -18.015 5.922 12.954 1.00 75.69 185 ARG A CA 1
ATOM 1396 C C . ARG A 1 185 ? -19.500 5.737 12.680 1.00 75.69 185 ARG A C 1
ATOM 1398 O O . ARG A 1 185 ? -20.313 5.992 13.560 1.00 75.69 185 ARG A O 1
ATOM 1405 N N . GLU A 1 186 ? -19.825 5.302 11.473 1.00 85.06 186 GLU A N 1
ATOM 1406 C CA . GLU A 1 186 ? -21.190 4.967 11.083 1.00 85.06 186 GLU A CA 1
ATOM 1407 C C . GLU A 1 186 ? -21.471 3.486 11.341 1.00 85.06 186 GLU A C 1
ATOM 1409 O O . GLU A 1 186 ? -20.637 2.618 11.060 1.00 85.06 186 GLU A O 1
ATOM 1414 N N . GLN A 1 187 ? -22.631 3.208 11.932 1.00 90.00 187 GLN A N 1
ATOM 1415 C CA . GLN A 1 187 ? -23.124 1.864 12.217 1.00 90.00 187 GLN A CA 1
ATOM 1416 C C . GLN A 1 187 ? -24.640 1.843 12.081 1.00 90.00 187 GLN A C 1
ATOM 1418 O O . GLN A 1 187 ? -25.284 2.848 12.368 1.00 90.00 187 GLN A O 1
ATOM 1423 N N . ALA A 1 188 ? -25.202 0.685 11.740 1.00 87.06 188 ALA A N 1
ATOM 1424 C CA . ALA A 1 188 ? -26.650 0.520 11.670 1.00 87.06 188 ALA A CA 1
ATOM 1425 C C . ALA A 1 188 ? -27.328 0.600 13.057 1.00 87.06 188 ALA A C 1
ATOM 1427 O O . ALA A 1 188 ? -28.397 1.185 13.186 1.00 87.06 188 ALA A O 1
ATOM 1428 N N . TRP A 1 189 ? -26.697 0.053 14.104 1.00 90.06 189 TRP A N 1
ATOM 1429 C CA . TRP A 1 189 ? -27.135 0.156 15.505 1.00 90.06 189 TRP A CA 1
ATOM 1430 C C . TRP A 1 189 ? -25.949 -0.002 16.469 1.00 90.06 189 TRP A C 1
ATOM 1432 O O . TRP A 1 189 ? -24.839 -0.365 16.062 1.00 90.06 189 TRP A O 1
ATOM 1442 N N . GLN A 1 190 ? -26.164 0.265 17.763 1.00 91.50 190 GLN A N 1
ATOM 1443 C CA . GLN A 1 190 ? -25.133 0.107 18.792 1.00 91.50 190 GLN A CA 1
ATOM 1444 C C . GLN A 1 190 ? -24.647 -1.348 18.856 1.00 91.50 190 GLN A C 1
ATOM 1446 O O . GLN A 1 190 ? -25.425 -2.269 19.078 1.00 91.50 190 GLN A O 1
ATOM 1451 N N . GLY A 1 191 ? -23.343 -1.553 18.666 1.00 88.62 191 GLY A N 1
ATOM 1452 C CA . GLY A 1 191 ? -22.730 -2.885 18.680 1.00 88.62 191 GLY A CA 1
ATOM 1453 C C . GLY A 1 191 ? -22.700 -3.589 17.319 1.00 88.62 191 GLY A C 1
ATOM 1454 O O . GLY A 1 191 ? -21.978 -4.575 17.185 1.00 88.62 191 GLY A O 1
ATOM 1455 N N . ALA A 1 192 ? -23.381 -3.064 16.292 1.00 91.81 192 ALA A N 1
ATOM 1456 C CA . ALA A 1 192 ? -23.209 -3.542 14.921 1.00 91.81 192 ALA A CA 1
ATOM 1457 C C . ALA A 1 192 ? -21.748 -3.361 14.454 1.00 91.81 192 ALA A C 1
ATOM 1459 O O . ALA A 1 192 ? -21.022 -2.516 14.995 1.00 91.81 192 ALA A O 1
ATOM 1460 N N . PRO A 1 193 ? -21.277 -4.098 13.436 1.00 92.06 193 PRO A N 1
ATOM 1461 C CA . PRO A 1 193 ? -20.022 -3.775 12.767 1.00 92.06 193 PRO A CA 1
ATOM 1462 C C . PRO A 1 193 ? -20.056 -2.349 12.178 1.00 92.06 193 PRO A C 1
ATOM 1464 O O . PRO A 1 193 ? -21.105 -1.885 11.730 1.00 92.06 193 PRO A O 1
ATOM 1467 N N . PRO A 1 194 ? -18.942 -1.595 12.198 1.00 91.38 194 PRO A N 1
ATOM 1468 C CA . PRO A 1 194 ? -18.870 -0.308 11.512 1.00 91.38 194 PRO A CA 1
ATOM 1469 C C . PRO A 1 194 ? -18.964 -0.475 9.991 1.00 91.38 194 PRO A C 1
ATOM 1471 O O . PRO A 1 194 ? -18.412 -1.423 9.435 1.00 91.38 194 PRO A O 1
ATOM 1474 N N . VAL A 1 195 ? -19.599 0.485 9.329 1.00 90.94 195 VAL A N 1
ATOM 1475 C CA . VAL A 1 195 ? -19.625 0.600 7.864 1.00 90.94 195 VAL A CA 1
ATOM 1476 C C . VAL A 1 195 ? -18.209 0.889 7.347 1.00 90.94 195 VAL A C 1
ATOM 1478 O O . VAL A 1 195 ? -17.445 1.606 8.000 1.00 90.94 195 VAL A O 1
ATOM 1481 N N . ILE A 1 196 ? -17.840 0.339 6.185 1.00 90.12 196 ILE A N 1
ATOM 1482 C CA . ILE A 1 196 ? -16.593 0.680 5.488 1.00 90.12 196 ILE A CA 1
ATOM 1483 C C . ILE A 1 196 ? -16.746 2.109 4.949 1.00 90.12 196 ILE A C 1
ATOM 1485 O O . ILE A 1 196 ? -17.570 2.339 4.057 1.00 90.12 196 ILE A O 1
ATOM 1489 N N . PRO A 1 197 ? -15.967 3.084 5.456 1.00 86.56 197 PRO A N 1
ATOM 1490 C CA . PRO A 1 197 ? -16.185 4.489 5.134 1.00 86.56 197 PRO A CA 1
ATOM 1491 C C . PRO A 1 197 ? -15.542 4.893 3.800 1.00 86.56 197 PRO A C 1
ATOM 1493 O O . PRO A 1 197 ? -15.670 6.031 3.385 1.00 86.56 197 PRO A O 1
ATOM 1496 N N . HIS A 1 198 ? -14.817 4.003 3.124 1.00 86.00 198 HIS A N 1
ATOM 1497 C CA . HIS A 1 198 ? -14.110 4.296 1.879 1.00 86.00 198 HIS A CA 1
ATOM 1498 C C . HIS A 1 198 ? -14.486 3.305 0.777 1.00 86.00 198 HIS A C 1
ATOM 1500 O O . HIS A 1 198 ? -14.944 2.197 1.052 1.00 86.00 198 HIS A O 1
ATOM 1506 N N . SER A 1 199 ? -14.214 3.679 -0.475 1.00 85.62 199 SER A N 1
ATOM 1507 C CA . SER A 1 199 ? -14.334 2.759 -1.608 1.00 85.62 199 SER A CA 1
ATOM 1508 C C . SER A 1 199 ? -13.450 1.520 -1.411 1.00 85.62 199 SER A C 1
ATOM 1510 O O . SER A 1 199 ? -12.326 1.618 -0.902 1.00 85.62 199 SER A O 1
ATOM 1512 N N . VAL A 1 200 ? -13.973 0.365 -1.821 1.00 88.19 200 VAL A N 1
ATOM 1513 C CA . VAL A 1 200 ? -13.254 -0.920 -1.874 1.00 88.19 200 VAL A CA 1
ATOM 1514 C C . VAL A 1 200 ? -12.617 -1.171 -3.243 1.00 88.19 200 VAL A C 1
ATOM 1516 O O . VAL A 1 200 ? -11.814 -2.086 -3.397 1.00 88.19 200 VAL A O 1
ATOM 1519 N N . TRP A 1 201 ? -12.915 -0.338 -4.244 1.00 89.12 201 TRP A N 1
ATOM 1520 C CA . TRP A 1 201 ? -12.266 -0.429 -5.547 1.00 89.12 201 TRP A CA 1
ATOM 1521 C C . TRP A 1 201 ? -10.763 -0.131 -5.413 1.00 89.12 201 TRP A C 1
ATOM 1523 O O . TRP A 1 201 ? -10.361 0.874 -4.812 1.00 89.12 201 TRP A O 1
ATOM 1533 N N . MET A 1 202 ? -9.933 -1.042 -5.937 1.00 91.50 202 MET A N 1
ATOM 1534 C CA . MET A 1 202 ? -8.471 -1.077 -5.744 1.00 91.50 202 MET A CA 1
ATOM 1535 C C . MET A 1 202 ? -8.028 -1.158 -4.262 1.00 91.50 202 MET A C 1
ATOM 1537 O O . MET A 1 202 ? -6.908 -0.766 -3.909 1.00 91.50 202 MET A O 1
ATOM 1541 N N . ARG A 1 203 ? -8.920 -1.624 -3.375 1.00 91.88 203 ARG A N 1
ATOM 1542 C CA . ARG A 1 203 ? -8.744 -1.754 -1.915 1.00 91.88 203 ARG A CA 1
ATOM 1543 C C . ARG A 1 203 ? -9.452 -3.002 -1.371 1.00 91.88 203 ARG A C 1
ATOM 1545 O O . ARG A 1 203 ? -10.045 -2.960 -0.296 1.00 91.88 203 ARG A O 1
ATOM 1552 N N . ASP A 1 204 ? -9.420 -4.084 -2.134 1.00 89.88 204 ASP A N 1
ATOM 1553 C CA . ASP A 1 204 ? -10.084 -5.351 -1.822 1.00 89.88 204 ASP A CA 1
ATOM 1554 C C . ASP A 1 204 ? -9.313 -6.187 -0.786 1.00 89.88 204 ASP A C 1
ATOM 1556 O O . ASP A 1 204 ? -9.921 -6.930 -0.014 1.00 89.88 204 ASP A O 1
ATOM 1560 N N . ARG A 1 205 ? -7.994 -5.992 -0.680 1.00 93.38 205 ARG A N 1
ATOM 1561 C CA . ARG A 1 205 ? -7.150 -6.585 0.371 1.00 93.38 205 ARG A CA 1
ATOM 1562 C C . ARG A 1 205 ? -7.214 -5.772 1.664 1.00 93.38 205 ARG A C 1
ATOM 1564 O O . ARG A 1 205 ? -6.329 -4.968 1.962 1.00 93.38 205 ARG A O 1
ATOM 1571 N N . CYS A 1 206 ? -8.289 -5.951 2.430 1.00 93.62 206 CYS A N 1
ATOM 1572 C CA . CYS A 1 206 ? -8.564 -5.225 3.678 1.00 93.62 206 CYS A CA 1
ATOM 1573 C C . CYS A 1 206 ? -7.383 -5.267 4.670 1.00 93.62 206 CYS A C 1
ATOM 1575 O O . CYS A 1 206 ? -7.076 -4.278 5.347 1.00 93.62 206 CYS A O 1
ATOM 1577 N N . GLU A 1 207 ? -6.681 -6.398 4.724 1.00 92.88 207 GLU A N 1
ATOM 1578 C CA . GLU A 1 207 ? -5.520 -6.653 5.572 1.00 92.88 207 GLU A CA 1
ATOM 1579 C C . GLU A 1 207 ? -4.309 -5.771 5.235 1.00 92.88 207 GLU A C 1
ATOM 1581 O O . GLU A 1 207 ? -3.424 -5.587 6.070 1.00 92.88 207 GLU A O 1
ATOM 1586 N N . SER A 1 208 ? -4.281 -5.144 4.060 1.00 93.31 208 SER A N 1
ATOM 1587 C CA . SER A 1 208 ? -3.198 -4.236 3.681 1.00 93.31 208 SER A CA 1
ATOM 1588 C C . SER A 1 208 ? -3.114 -3.002 4.591 1.00 93.31 208 SER A C 1
ATOM 1590 O O . SER A 1 208 ? -2.040 -2.434 4.797 1.00 93.31 208 SER A O 1
ATOM 1592 N N . CYS A 1 209 ? -4.260 -2.579 5.136 1.00 92.19 209 CYS A N 1
ATOM 1593 C CA . CYS A 1 209 ? -4.371 -1.474 6.088 1.00 92.19 209 CYS A CA 1
ATOM 1594 C C . CYS A 1 209 ? -4.787 -1.963 7.476 1.00 92.19 209 CYS A C 1
ATOM 1596 O O . CYS A 1 209 ? -4.326 -1.420 8.481 1.00 92.19 209 CYS A O 1
ATOM 1598 N N . HIS A 1 210 ? -5.654 -2.976 7.527 1.00 93.75 210 HIS A N 1
ATOM 1599 C CA . HIS A 1 210 ? -6.231 -3.495 8.760 1.00 93.75 210 HIS A CA 1
ATOM 1600 C C . HIS A 1 210 ? -5.520 -4.760 9.279 1.00 93.75 210 HIS A C 1
ATOM 1602 O O . HIS A 1 210 ? -5.875 -5.244 10.343 1.00 93.75 210 HIS A O 1
ATOM 1608 N N . GLY A 1 211 ? -4.514 -5.304 8.596 1.00 91.75 211 GLY A N 1
ATOM 1609 C CA . GLY A 1 211 ? -3.778 -6.500 9.024 1.00 91.75 211 GLY A CA 1
ATOM 1610 C C . GLY A 1 211 ? -2.546 -6.196 9.878 1.00 91.75 211 GLY A C 1
ATOM 1611 O O . GLY A 1 211 ? -2.308 -5.063 10.296 1.00 91.75 211 GLY A O 1
ATOM 1612 N N . VAL A 1 212 ? -1.716 -7.214 10.116 1.00 89.94 212 VAL A N 1
ATOM 1613 C CA . VAL A 1 212 ? -0.527 -7.122 10.989 1.00 89.94 212 VAL A CA 1
ATOM 1614 C C . VAL A 1 212 ? 0.562 -6.186 10.452 1.00 89.94 212 VAL A C 1
ATOM 1616 O O . VAL A 1 212 ? 1.268 -5.552 11.233 1.00 89.94 212 VAL A O 1
ATOM 1619 N N . ALA A 1 213 ? 0.651 -6.025 9.129 1.00 88.81 213 ALA A N 1
ATOM 1620 C CA . ALA A 1 213 ? 1.514 -5.041 8.470 1.00 88.81 213 ALA A CA 1
ATOM 1621 C C . ALA A 1 213 ? 0.854 -3.652 8.332 1.00 88.81 213 ALA A C 1
ATOM 1623 O O . ALA A 1 213 ? 1.433 -2.739 7.750 1.00 88.81 213 ALA A O 1
ATOM 1624 N N . GLY A 1 214 ? -0.365 -3.474 8.850 1.00 90.44 214 GLY A N 1
ATOM 1625 C CA . GLY A 1 214 ? -1.045 -2.185 8.913 1.00 90.44 214 GLY A CA 1
ATOM 1626 C C . GLY A 1 214 ? -0.486 -1.284 10.015 1.00 90.44 214 GLY A C 1
ATOM 1627 O O . GLY A 1 214 ? 0.179 -1.747 10.949 1.00 90.44 214 GLY A O 1
ATOM 1628 N N . LEU A 1 215 ? -0.801 0.011 9.937 1.00 90.31 215 LEU A N 1
ATOM 1629 C CA . LEU A 1 215 ? -0.478 0.961 11.005 1.00 90.31 215 LEU A CA 1
ATOM 1630 C C . LEU A 1 215 ? -1.277 0.602 12.270 1.00 90.31 215 LEU A C 1
ATOM 1632 O O . LEU A 1 215 ? -2.476 0.336 12.143 1.00 90.31 215 LEU A O 1
ATOM 1636 N N . PRO A 1 216 ? -0.676 0.626 13.478 1.00 89.19 216 PRO A N 1
ATOM 1637 C CA . PRO A 1 216 ? -1.322 0.163 14.711 1.00 89.19 216 PRO A CA 1
ATOM 1638 C C . PRO A 1 216 ? -2.735 0.720 14.935 1.00 89.19 216 PRO A C 1
ATOM 1640 O O . PRO A 1 216 ? -3.653 -0.030 15.258 1.00 89.19 216 PRO A O 1
ATOM 1643 N N . GLY A 1 217 ? -2.947 2.013 14.667 1.00 91.19 217 GLY A N 1
ATOM 1644 C CA . GLY A 1 217 ? -4.248 2.671 14.818 1.00 91.19 217 GLY A CA 1
ATOM 1645 C C . GLY A 1 217 ? -5.350 2.219 13.849 1.00 91.19 217 GLY A C 1
ATOM 1646 O O . GLY A 1 217 ? -6.520 2.533 14.076 1.00 91.19 217 GLY A O 1
ATOM 1647 N N . LEU A 1 218 ? -5.004 1.491 12.782 1.00 91.56 218 LEU A N 1
ATOM 1648 C CA . LEU A 1 218 ? -5.942 0.994 11.769 1.00 91.56 218 LEU A CA 1
ATOM 1649 C C . LEU A 1 218 ? -6.166 -0.521 11.844 1.00 91.56 218 LEU A C 1
ATOM 1651 O O . LEU A 1 218 ? -7.189 -0.985 11.353 1.00 91.56 218 LEU A O 1
ATOM 1655 N N . ARG A 1 219 ? -5.279 -1.303 12.467 1.00 93.06 219 ARG A N 1
ATOM 1656 C CA . ARG A 1 219 ? -5.362 -2.780 12.485 1.00 93.06 219 ARG A CA 1
ATOM 1657 C C . ARG A 1 219 ? -6.685 -3.292 13.030 1.00 93.06 219 ARG A C 1
ATOM 1659 O O . ARG A 1 219 ? -7.105 -2.792 14.059 1.00 93.06 219 ARG A O 1
ATOM 1666 N N . THR A 1 220 ? -7.337 -4.279 12.417 1.00 92.06 220 THR A N 1
ATOM 1667 C CA . THR A 1 220 ? -8.561 -4.926 12.920 1.00 92.06 220 THR A CA 1
ATOM 1668 C C . THR A 1 220 ? -8.345 -5.538 14.312 1.00 92.06 220 THR A C 1
ATOM 1670 O O . THR A 1 220 ? -7.246 -5.970 14.623 1.00 92.06 220 THR A O 1
ATOM 1673 N N . THR A 1 221 ? -9.371 -5.561 15.165 1.00 90.75 221 THR A N 1
ATOM 1674 C CA . THR A 1 221 ? -9.311 -6.231 16.481 1.00 90.75 221 THR A CA 1
ATOM 1675 C C . THR A 1 221 ? -9.618 -7.725 16.397 1.00 90.75 221 THR A C 1
ATOM 1677 O O . THR A 1 221 ? -9.570 -8.405 17.413 1.00 90.75 221 THR A O 1
ATOM 1680 N N . HIS A 1 222 ? -9.977 -8.211 15.210 1.00 91.94 222 HIS A N 1
ATOM 1681 C CA . HIS A 1 222 ? -10.390 -9.587 14.941 1.00 91.94 222 HIS A CA 1
ATOM 1682 C C . HIS A 1 222 ? -9.764 -10.076 13.621 1.00 91.94 222 HIS A C 1
ATOM 1684 O O . HIS A 1 222 ? -10.467 -10.324 12.636 1.00 91.94 222 HIS A O 1
ATOM 1690 N N . PRO A 1 223 ? -8.424 -10.108 13.533 1.00 88.38 223 PRO A N 1
ATOM 1691 C CA . PRO A 1 223 ? -7.716 -10.429 12.294 1.00 88.38 223 PRO A CA 1
ATOM 1692 C C . PRO A 1 223 ? -7.897 -11.887 11.854 1.00 88.38 223 PRO A C 1
ATOM 1694 O O . PRO A 1 223 ? -7.612 -12.208 10.705 1.00 88.38 223 PRO A O 1
ATOM 1697 N N . GLU A 1 224 ? -8.422 -12.755 12.720 1.00 87.50 224 GLU A N 1
ATOM 1698 C CA . GLU A 1 224 ? -8.830 -14.119 12.388 1.00 87.50 224 GLU A CA 1
ATOM 1699 C C . GLU A 1 224 ? -10.045 -14.180 11.445 1.00 87.50 224 GLU A C 1
ATOM 1701 O O . GLU A 1 224 ? -10.281 -15.203 10.802 1.00 87.50 224 GLU A O 1
ATOM 1706 N N . ARG A 1 225 ? -10.819 -13.091 11.322 1.00 89.81 225 ARG A N 1
ATOM 1707 C CA . ARG A 1 225 ? -11.980 -13.025 10.421 1.00 89.81 225 ARG A CA 1
ATOM 1708 C C . ARG A 1 225 ? -11.554 -12.522 9.042 1.00 89.81 225 ARG A C 1
ATOM 1710 O O . ARG A 1 225 ? -11.614 -11.327 8.759 1.00 89.81 225 ARG A O 1
ATOM 1717 N N . GLY A 1 226 ? -11.156 -13.451 8.174 1.00 84.94 226 GLY A N 1
ATOM 1718 C CA . GLY A 1 226 ? -10.676 -13.135 6.820 1.00 84.94 226 GLY A CA 1
ATOM 1719 C C . GLY A 1 226 ? -11.718 -12.478 5.903 1.00 84.94 226 GLY A C 1
ATOM 1720 O O . GLY A 1 226 ? -11.361 -11.653 5.069 1.00 84.94 226 GLY A O 1
ATOM 1721 N N . GLN A 1 227 ? -13.012 -12.768 6.094 1.00 92.44 227 GLN A N 1
ATOM 1722 C CA . GLN A 1 227 ? -14.085 -12.274 5.218 1.00 92.44 227 GLN A CA 1
ATOM 1723 C C . GLN A 1 227 ? -14.716 -10.988 5.761 1.00 92.44 227 GLN A C 1
ATOM 1725 O O . GLN A 1 227 ? -15.849 -10.981 6.240 1.00 92.44 227 GLN A O 1
ATOM 1730 N N . CYS A 1 228 ? -13.977 -9.878 5.699 1.00 93.19 228 CYS A N 1
ATOM 1731 C CA . CYS A 1 228 ? -14.385 -8.608 6.311 1.00 93.19 228 CYS A CA 1
ATOM 1732 C C . CYS A 1 228 ? -15.747 -8.097 5.799 1.00 93.19 228 CYS A C 1
ATOM 1734 O O . CYS A 1 228 ? -16.565 -7.619 6.588 1.00 93.19 228 CYS A O 1
ATOM 1736 N N . THR A 1 229 ? -16.018 -8.240 4.499 1.00 93.00 229 THR A N 1
ATOM 1737 C CA . THR A 1 229 ? -17.250 -7.763 3.845 1.00 93.00 229 THR A CA 1
ATOM 1738 C C . THR A 1 229 ? -18.496 -8.584 4.178 1.00 93.00 229 THR A C 1
ATOM 1740 O O . THR A 1 229 ? -19.601 -8.153 3.868 1.00 93.00 229 THR A O 1
ATOM 1743 N N . GLN A 1 230 ? -18.353 -9.723 4.866 1.00 93.44 230 GLN A N 1
ATOM 1744 C CA . GLN A 1 230 ? -19.496 -10.459 5.415 1.00 93.44 230 GLN A CA 1
ATOM 1745 C C . GLN A 1 230 ? -20.229 -9.645 6.493 1.00 93.44 230 GLN A C 1
ATOM 1747 O O . GLN A 1 230 ? -21.440 -9.769 6.652 1.00 93.44 230 GLN A O 1
ATOM 1752 N N . CYS A 1 231 ? -19.486 -8.819 7.234 1.00 92.94 231 CYS A N 1
ATOM 1753 C CA . CYS A 1 231 ? -19.995 -8.048 8.367 1.00 92.94 231 CYS A CA 1
ATOM 1754 C C . CYS A 1 231 ? -19.916 -6.537 8.128 1.00 92.94 231 CYS A C 1
ATOM 1756 O O . CYS A 1 231 ? -20.759 -5.786 8.612 1.00 92.94 231 CYS A O 1
ATOM 1758 N N . HIS A 1 232 ? -18.885 -6.080 7.416 1.00 92.50 232 HIS A N 1
ATOM 1759 C CA . HIS A 1 232 ? -18.654 -4.672 7.127 1.00 92.50 232 HIS A CA 1
ATOM 1760 C C . HIS A 1 232 ? -19.174 -4.325 5.732 1.00 92.50 232 HIS A C 1
ATOM 1762 O O . HIS A 1 232 ? -18.554 -4.662 4.727 1.00 92.50 232 HIS A O 1
ATOM 1768 N N . VAL A 1 233 ? -20.298 -3.618 5.676 1.00 89.06 233 VAL A N 1
ATOM 1769 C CA . VAL A 1 233 ? -20.885 -3.134 4.418 1.00 89.06 233 VAL A CA 1
ATOM 1770 C C . VAL A 1 233 ? -20.238 -1.818 3.990 1.00 89.06 233 VAL A C 1
ATOM 1772 O O . VAL A 1 233 ? -19.874 -1.011 4.846 1.00 89.06 233 VAL A O 1
ATOM 1775 N N . SER A 1 234 ? -20.065 -1.584 2.687 1.00 84.06 234 SER A N 1
ATOM 1776 C CA . SER A 1 234 ? -19.580 -0.293 2.186 1.00 84.06 234 SER A CA 1
ATOM 1777 C C . SER A 1 234 ? -20.678 0.762 2.212 1.00 84.06 234 SER A C 1
ATOM 1779 O O . SER A 1 234 ? -21.842 0.477 1.950 1.00 84.06 234 SER A O 1
ATOM 1781 N N . ARG A 1 235 ? -20.298 2.013 2.498 1.00 73.50 235 ARG A N 1
ATOM 1782 C CA . ARG A 1 235 ? -21.221 3.161 2.441 1.00 73.50 235 ARG A CA 1
ATOM 1783 C C . ARG A 1 235 ? -21.686 3.481 1.012 1.00 73.50 235 ARG A C 1
ATOM 1785 O O . ARG A 1 235 ? -22.629 4.235 0.818 1.00 73.50 235 ARG A O 1
ATOM 1792 N N . THR A 1 236 ? -20.979 2.971 0.010 1.00 57.69 236 THR A N 1
ATOM 1793 C CA . THR A 1 236 ? -21.166 3.305 -1.402 1.00 57.69 236 THR A CA 1
ATOM 1794 C C . THR A 1 236 ? -20.893 2.063 -2.250 1.00 57.69 236 THR A C 1
ATOM 1796 O O . THR A 1 236 ? -19.773 1.548 -2.253 1.00 57.69 236 THR A O 1
ATOM 1799 N N . GLU A 1 237 ? -21.878 1.613 -3.029 1.00 49.38 237 GLU A N 1
ATOM 1800 C CA . GLU A 1 237 ? -21.590 1.363 -4.443 1.00 49.38 237 GLU A CA 1
ATOM 1801 C C . GLU A 1 237 ? -21.181 2.733 -4.992 1.00 49.38 237 GLU A C 1
ATOM 1803 O O . GLU A 1 237 ? -21.933 3.699 -4.884 1.00 49.38 237 GLU A O 1
ATOM 1808 N N . TYR A 1 238 ? -19.926 2.894 -5.401 1.00 46.31 238 TYR A N 1
ATOM 1809 C CA . TYR A 1 238 ? -19.404 4.186 -5.840 1.00 46.31 238 TYR A CA 1
ATOM 1810 C C . TYR A 1 238 ? -20.201 4.674 -7.060 1.00 46.31 238 TYR A C 1
ATOM 1812 O O . TYR A 1 238 ? -19.959 4.214 -8.170 1.00 46.31 238 TYR A O 1
ATOM 1820 N N . SER A 1 239 ? -21.129 5.611 -6.854 1.00 38.94 239 SER A N 1
ATOM 1821 C CA . SER A 1 239 ? -21.661 6.452 -7.922 1.00 38.94 239 SER A CA 1
ATOM 1822 C C . SER A 1 239 ? -20.821 7.730 -7.917 1.00 38.94 239 SER A C 1
ATOM 1824 O O . SER A 1 239 ? -20.931 8.526 -6.977 1.00 38.94 239 SER A O 1
ATOM 1826 N N . PRO A 1 240 ? -19.875 7.900 -8.858 1.00 46.69 240 PRO A N 1
ATOM 1827 C CA . PRO A 1 240 ? -19.059 9.100 -8.889 1.00 46.69 240 PRO A CA 1
ATOM 1828 C C . PRO A 1 240 ? -19.953 10.341 -9.024 1.00 46.69 240 PRO A C 1
ATOM 1830 O O . PRO A 1 240 ? -20.999 10.269 -9.665 1.00 46.69 240 PRO A O 1
ATOM 1833 N N . PRO A 1 241 ? -19.540 11.512 -8.511 1.00 44.56 241 PRO A N 1
ATOM 1834 C CA . PRO A 1 241 ? -20.333 12.741 -8.605 1.00 44.56 241 PRO A CA 1
ATOM 1835 C C . PRO A 1 241 ? -20.648 13.191 -10.048 1.00 44.56 241 PRO A C 1
ATOM 1837 O O . PRO A 1 241 ? -21.484 14.069 -10.240 1.00 44.56 241 PRO A O 1
ATOM 1840 N N . TRP A 1 242 ? -20.018 12.597 -11.070 1.00 51.12 242 TRP A N 1
ATOM 1841 C CA . TRP A 1 242 ? -20.349 12.811 -12.483 1.00 51.12 242 TRP A CA 1
ATOM 1842 C C . TRP A 1 242 ? -21.397 11.835 -13.053 1.00 51.12 242 TRP A C 1
ATOM 1844 O O . TRP A 1 242 ? -21.905 12.096 -14.135 1.00 51.12 242 TRP A O 1
ATOM 1854 N N . ALA A 1 243 ? -21.746 10.751 -12.352 1.00 40.81 243 ALA A N 1
ATOM 1855 C CA . ALA A 1 243 ? -22.741 9.760 -12.787 1.00 40.81 243 ALA A CA 1
ATOM 1856 C C . ALA A 1 243 ? -24.200 10.177 -12.506 1.00 40.81 243 ALA A C 1
ATOM 1858 O O . ALA A 1 243 ? -25.125 9.453 -12.854 1.00 40.81 243 ALA A O 1
ATOM 1859 N N . ALA A 1 244 ? -24.414 11.341 -11.885 1.00 42.16 244 ALA A N 1
ATOM 1860 C CA . ALA A 1 244 ? -25.733 11.918 -11.619 1.00 42.16 244 ALA A CA 1
ATOM 1861 C C . ALA A 1 244 ? -26.147 12.979 -12.665 1.00 42.16 244 ALA A C 1
ATOM 1863 O O . ALA A 1 244 ? -26.773 13.978 -12.310 1.00 42.16 244 ALA A O 1
ATOM 1864 N N . ARG A 1 245 ? -25.759 12.800 -13.935 1.00 39.38 245 ARG A N 1
ATOM 1865 C CA . ARG A 1 245 ? -26.209 13.629 -15.065 1.00 39.38 245 ARG A CA 1
ATOM 1866 C C . ARG A 1 245 ? -26.846 12.776 -16.144 1.00 39.38 245 ARG A C 1
ATOM 1868 O O . ARG A 1 245 ? -26.247 11.727 -16.463 1.00 39.38 245 ARG A O 1
#